Protein AF-A0AAE3LUT1-F1 (afdb_monomer)

Radius of gyration: 32.22 Å; Cα contacts (8 Å, |Δi|>4): 133; chains: 1; bounding box: 78×73×84 Å

Sequence (219 aa):
MTKAKGPPIMSLVKDQQADPFQFLGGSIVGAWNDTLLNQTMMSVWARNSPPETQNKHFDATLAAMAGMEPKDELEAMMNAQLVAAHNATMEFYRRASQTDQSFEGTCAALNQATKLSRNFARLVEVRDKHRGKGQQKVTVEHVHVHAGGQAVVGVVEHAGGGGQNKLEEQPHAQHVTYAFEPAVWCEDAGRNALPIPSDGEWSMPNAWREITGGTEEEF

pLDDT: mean 73.22, std 20.86, range [34.72, 97.94]

Foldseek 3Di:
DDDPPPDPPVVQQPPQDQQPQCQLQVDSRNVLSVVLLVVLLVLAPCPPPPPVSSVVSSVVSSVQSNVQRDNHRVLNNLSSLLSSLVRLLVVLVVQLPDPPDDPVSNVVSVVSSVVSVVVNVVSVVVSCVVVVPPDDDDDDDDDDADVPRDDDDDDDDDPDDDDDDDDDDDDDDDDDPDDDDPDDDDPDPPPDDDDDDDPDDDDDDDPDDDPPDDDDDDD

Solvent-accessible surface area (backbone atoms only — not comparable to full-atom values): 14220 Å² total; per-residue (Å²): 136,82,81,79,77,70,80,59,77,78,65,65,68,68,66,78,57,87,40,90,48,28,61,44,21,26,34,81,38,45,74,55,26,55,51,54,50,50,54,36,55,71,55,41,96,37,87,90,48,58,70,70,58,28,48,52,52,44,53,51,50,50,51,51,39,42,74,63,55,27,83,30,52,67,49,20,53,52,46,39,49,46,54,32,38,50,46,52,25,54,51,22,50,56,56,38,68,41,90,88,51,49,73,67,54,25,53,53,24,48,53,51,23,53,52,34,52,53,49,42,55,51,50,53,54,52,52,41,44,72,73,57,50,89,64,82,84,80,80,89,72,93,80,84,76,52,96,90,61,83,86,87,88,75,91,79,80,77,77,78,91,69,85,86,75,90,75,84,88,84,83,89,78,84,77,83,72,76,82,81,72,79,81,74,91,63,96,68,86,76,76,70,82,78,81,77,90,67,97,67,90,71,88,74,79,75,92,64,85,81,79,78,77,78,87,80,79,89,135

Nearest PDB structures (foldseek):
  2dl1-assembly1_A  TM=2.925E-01  e=2.681E+00  Homo sapiens

Mean predicted aligned error: 18.69 Å

Structure (mmCIF, N/CA/C/O backbone):
data_AF-A0AAE3LUT1-F1
#
_entry.id   AF-A0AAE3LUT1-F1
#
loop_
_atom_site.group_PDB
_atom_site.id
_atom_site.type_symbol
_atom_site.label_atom_id
_atom_site.label_alt_id
_atom_site.label_comp_id
_atom_site.label_asym_id
_atom_site.label_entity_id
_atom_site.label_seq_id
_atom_site.pdbx_PDB_ins_code
_atom_site.Cartn_x
_atom_site.Cartn_y
_atom_site.Cartn_z
_atom_site.occupancy
_atom_site.B_iso_or_equiv
_atom_site.auth_seq_id
_atom_site.auth_comp_id
_atom_site.auth_asym_id
_atom_site.auth_atom_id
_atom_site.pdbx_PDB_model_num
ATOM 1 N N . MET A 1 1 ? 35.846 1.993 23.591 1.00 40.44 1 MET A N 1
ATOM 2 C CA . MET A 1 1 ? 34.590 2.107 22.816 1.00 40.44 1 MET A CA 1
ATOM 3 C C . MET A 1 1 ? 34.914 1.851 21.353 1.00 40.44 1 MET A C 1
ATOM 5 O O . MET A 1 1 ? 35.404 2.737 20.667 1.00 40.44 1 MET A O 1
ATOM 9 N N . THR A 1 2 ? 34.767 0.608 20.904 1.00 40.53 2 THR A N 1
ATOM 10 C CA . THR A 1 2 ? 35.048 0.188 19.527 1.00 40.53 2 THR A CA 1
ATOM 11 C C . THR A 1 2 ? 33.801 0.409 18.675 1.00 40.53 2 THR A C 1
ATOM 13 O O . THR A 1 2 ? 32.741 -0.153 18.936 1.00 40.53 2 THR A O 1
ATOM 16 N N . LYS A 1 3 ? 33.912 1.275 17.665 1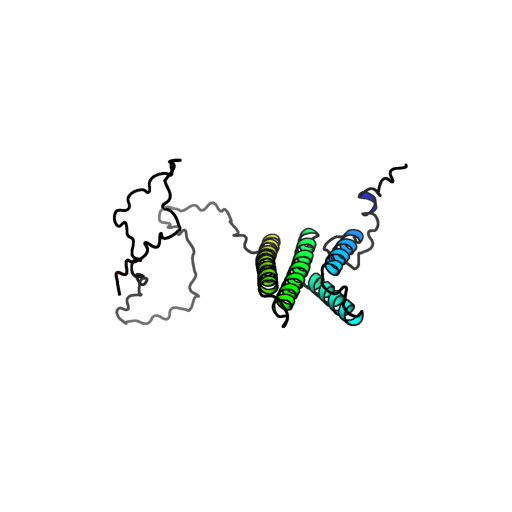.00 44.34 3 LYS A N 1
ATOM 17 C CA . LYS A 1 3 ? 32.871 1.494 16.655 1.00 44.34 3 LYS A CA 1
ATOM 18 C C . LYS A 1 3 ? 32.789 0.216 15.813 1.00 44.34 3 LYS A C 1
ATOM 20 O O . LYS A 1 3 ? 33.679 -0.032 15.002 1.00 44.34 3 LYS A O 1
ATOM 25 N N . ALA A 1 4 ? 31.776 -0.621 16.036 1.00 46.56 4 ALA A N 1
ATOM 26 C CA . ALA A 1 4 ? 31.510 -1.761 15.166 1.00 46.56 4 ALA A CA 1
ATOM 27 C C . ALA A 1 4 ? 31.177 -1.217 13.769 1.00 46.56 4 ALA A C 1
ATOM 29 O O . ALA A 1 4 ? 30.150 -0.571 13.562 1.00 46.56 4 ALA A O 1
ATOM 30 N N . LYS A 1 5 ? 32.104 -1.397 12.827 1.00 52.38 5 LYS A N 1
ATOM 31 C CA . LYS A 1 5 ? 31.905 -1.073 11.417 1.00 52.38 5 LYS A CA 1
ATOM 32 C C . LYS A 1 5 ? 30.891 -2.095 10.904 1.00 52.38 5 LYS A C 1
ATOM 34 O O . LYS A 1 5 ? 31.222 -3.274 10.823 1.00 52.38 5 LYS A O 1
ATOM 39 N N . GLY A 1 6 ? 29.652 -1.659 10.671 1.00 54.16 6 GLY A N 1
ATOM 40 C CA . GLY A 1 6 ? 28.604 -2.514 10.112 1.00 54.16 6 GLY A CA 1
ATOM 41 C C . GLY A 1 6 ? 29.096 -3.208 8.835 1.00 54.16 6 GLY A C 1
ATOM 42 O O . GLY A 1 6 ? 29.989 -2.671 8.164 1.00 54.16 6 GLY A O 1
ATOM 43 N N . PRO A 1 7 ? 28.583 -4.409 8.524 1.00 53.78 7 PRO A N 1
ATOM 44 C CA . PRO A 1 7 ? 29.073 -5.189 7.398 1.00 53.78 7 PRO A CA 1
ATOM 45 C C . PRO A 1 7 ? 29.000 -4.361 6.101 1.00 53.78 7 PRO A C 1
ATOM 47 O O . PRO A 1 7 ? 28.037 -3.618 5.896 1.00 53.78 7 PRO A O 1
ATOM 50 N N . PRO A 1 8 ? 30.027 -4.427 5.234 1.00 55.41 8 PRO A N 1
ATOM 51 C CA . PRO A 1 8 ? 30.046 -3.662 3.995 1.00 55.41 8 PRO A CA 1
ATOM 52 C C . PRO A 1 8 ? 28.877 -4.097 3.105 1.00 55.41 8 PRO A C 1
ATOM 54 O O . PRO A 1 8 ? 28.625 -5.292 2.972 1.00 55.41 8 PRO A O 1
ATOM 57 N N . ILE A 1 9 ? 28.212 -3.137 2.453 1.00 54.91 9 ILE A N 1
ATOM 58 C CA . ILE A 1 9 ? 27.049 -3.343 1.560 1.00 54.91 9 ILE A CA 1
ATOM 59 C C . ILE A 1 9 ? 27.292 -4.492 0.557 1.00 54.91 9 ILE A C 1
ATOM 61 O O . ILE A 1 9 ? 26.402 -5.281 0.266 1.00 54.91 9 ILE A O 1
ATOM 65 N N . MET A 1 10 ? 28.539 -4.661 0.111 1.00 45.06 10 MET A N 1
ATOM 66 C CA . MET A 1 10 ? 28.980 -5.707 -0.821 1.00 45.06 10 MET A CA 1
ATOM 67 C C . MET A 1 10 ? 28.924 -7.150 -0.278 1.00 45.06 10 MET A C 1
ATOM 69 O O . MET A 1 10 ? 29.038 -8.094 -1.054 1.00 45.06 10 MET A O 1
ATOM 73 N N . SER A 1 11 ? 28.789 -7.342 1.038 1.00 51.75 11 SER A N 1
ATOM 74 C CA . SER A 1 11 ? 28.639 -8.669 1.659 1.00 51.75 11 SER A CA 1
ATOM 75 C C . SER A 1 11 ? 27.200 -9.195 1.625 1.00 51.75 11 SER A C 1
ATOM 77 O O . SER A 1 11 ? 27.019 -10.403 1.690 1.00 51.75 11 SER A O 1
ATOM 79 N N . LEU A 1 12 ? 26.203 -8.321 1.425 1.00 51.25 12 LEU A N 1
ATOM 80 C CA . LEU A 1 12 ? 24.784 -8.691 1.289 1.00 51.25 12 LEU A CA 1
ATOM 81 C C . LEU A 1 12 ? 24.437 -9.254 -0.099 1.00 51.25 12 LEU A C 1
ATOM 83 O O . LEU A 1 12 ? 23.402 -9.880 -0.271 1.00 51.25 12 LEU A O 1
ATOM 87 N N . VAL A 1 13 ? 25.307 -9.036 -1.091 1.00 53.06 13 VAL A N 1
ATOM 88 C CA . VAL A 1 13 ? 25.127 -9.498 -2.481 1.00 53.06 13 VAL A CA 1
ATOM 89 C C . VAL A 1 13 ? 25.620 -10.944 -2.670 1.00 53.06 13 VAL A C 1
ATOM 91 O O . VAL A 1 13 ? 25.398 -11.542 -3.717 1.00 53.06 13 VAL A O 1
ATOM 94 N N . LYS A 1 14 ? 26.321 -11.520 -1.680 1.00 45.91 14 LYS A N 1
ATOM 95 C CA . LYS A 1 14 ? 27.038 -12.798 -1.843 1.00 45.91 14 LYS A CA 1
ATOM 96 C C . LYS A 1 14 ? 26.199 -14.055 -1.617 1.00 45.91 14 LYS A C 1
ATOM 98 O O . LYS A 1 14 ? 26.624 -15.110 -2.077 1.00 45.91 14 LYS A O 1
ATOM 103 N N . ASP A 1 15 ? 25.017 -13.949 -1.019 1.00 48.16 15 ASP A N 1
ATOM 104 C CA . ASP A 1 15 ? 24.082 -15.072 -0.919 1.00 48.16 15 ASP A CA 1
ATOM 105 C C . ASP A 1 15 ? 23.096 -15.026 -2.092 1.00 48.16 15 ASP A C 1
ATOM 107 O O . ASP A 1 15 ? 21.927 -14.682 -1.952 1.00 48.16 15 ASP A O 1
ATOM 111 N N . GLN A 1 16 ? 23.592 -15.373 -3.286 1.00 53.66 16 GLN A N 1
ATOM 112 C CA . GLN A 1 16 ? 22.781 -15.635 -4.485 1.00 53.66 16 GLN A CA 1
ATOM 113 C C . GLN A 1 16 ? 22.068 -16.999 -4.392 1.00 53.66 16 GLN A C 1
ATOM 115 O O . GLN A 1 16 ? 22.106 -17.804 -5.324 1.00 53.66 16 GLN A O 1
ATOM 120 N N . GLN A 1 17 ? 21.433 -17.297 -3.261 1.00 54.34 17 GLN A N 1
ATOM 121 C CA . GLN A 1 17 ? 20.384 -18.311 -3.245 1.00 54.34 17 GLN A CA 1
ATOM 122 C C . GLN A 1 17 ? 19.135 -17.637 -3.826 1.00 54.34 17 GLN A C 1
ATOM 124 O O . GLN A 1 17 ? 18.873 -16.483 -3.496 1.00 54.34 17 GLN A O 1
ATOM 129 N N . ALA A 1 18 ? 18.387 -18.312 -4.706 1.00 59.84 18 ALA A N 1
ATOM 130 C CA . ALA A 1 18 ? 17.110 -17.789 -5.188 1.00 59.84 18 ALA A CA 1
ATOM 131 C C . ALA A 1 18 ? 16.240 -17.440 -3.974 1.00 59.84 18 ALA A C 1
ATOM 133 O O . ALA A 1 18 ? 15.845 -18.334 -3.223 1.00 59.84 18 ALA A O 1
ATOM 134 N N . ASP A 1 19 ? 16.028 -16.147 -3.744 1.00 67.56 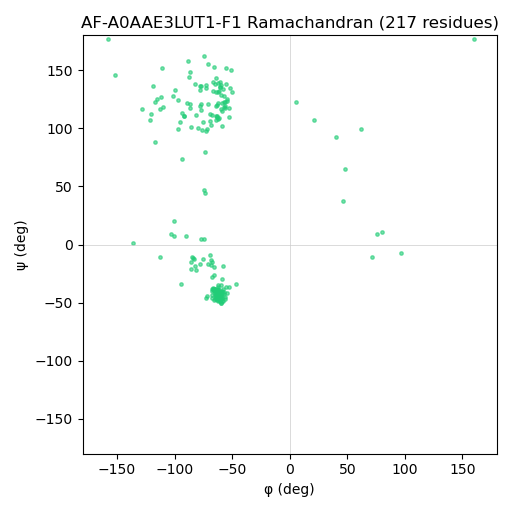19 ASP A N 1
ATOM 135 C CA . ASP A 1 19 ? 15.299 -15.698 -2.573 1.00 67.56 19 ASP A CA 1
ATOM 136 C C . ASP A 1 19 ? 13.820 -16.062 -2.750 1.00 67.56 19 ASP A C 1
ATOM 138 O O . ASP A 1 19 ? 13.199 -15.608 -3.720 1.00 67.56 19 ASP A O 1
ATOM 142 N N . PRO A 1 20 ? 13.227 -16.862 -1.842 1.00 67.44 20 PRO A N 1
ATOM 143 C CA . PRO A 1 20 ? 11.817 -17.209 -1.929 1.00 67.44 20 PRO A CA 1
ATOM 144 C C . PRO A 1 20 ? 10.910 -15.976 -1.912 1.00 67.44 20 PRO A C 1
ATOM 146 O O . PRO A 1 20 ? 9.776 -16.091 -2.357 1.00 67.44 20 PRO A O 1
ATOM 149 N N . PHE A 1 21 ? 11.380 -14.811 -1.455 1.00 72.50 21 PHE A N 1
ATOM 150 C CA . PHE A 1 21 ? 10.593 -13.580 -1.372 1.00 72.50 21 PHE A CA 1
ATOM 151 C C . PHE A 1 21 ? 10.853 -12.579 -2.503 1.00 72.50 21 PHE A C 1
ATOM 153 O O . PHE A 1 21 ? 10.271 -11.490 -2.499 1.00 72.50 21 PHE A O 1
ATOM 160 N N . GLN A 1 22 ? 11.627 -12.953 -3.528 1.00 79.88 22 GLN A N 1
ATOM 161 C CA . GLN A 1 22 ? 11.864 -12.090 -4.689 1.00 79.88 22 GLN A CA 1
ATOM 162 C C . GLN A 1 22 ? 10.555 -11.650 -5.359 1.00 79.88 22 GLN A C 1
ATOM 164 O O . GLN A 1 22 ? 10.430 -10.504 -5.778 1.00 79.88 22 GLN A O 1
ATOM 169 N N . PHE A 1 23 ? 9.544 -12.521 -5.411 1.00 80.81 23 PHE A N 1
ATOM 170 C CA . PHE A 1 23 ? 8.244 -12.181 -5.997 1.00 80.81 23 PHE A CA 1
ATOM 171 C C . PHE A 1 23 ? 7.442 -11.149 -5.178 1.00 80.81 23 PHE A C 1
ATOM 173 O O . PHE A 1 23 ? 6.502 -10.555 -5.698 1.00 80.81 23 PHE A O 1
ATOM 180 N N . LEU A 1 24 ? 7.791 -10.935 -3.905 1.00 82.62 24 LEU A N 1
ATOM 181 C CA . LEU A 1 24 ? 7.126 -9.975 -3.016 1.00 82.62 24 LEU A CA 1
ATOM 182 C C . LEU A 1 24 ? 7.813 -8.619 -2.997 1.00 82.62 24 LEU A C 1
ATOM 184 O O . LEU A 1 24 ? 7.152 -7.601 -2.801 1.00 82.62 24 LEU A O 1
ATOM 188 N N . GLY A 1 25 ? 9.137 -8.617 -3.125 1.00 82.25 25 GLY A N 1
ATOM 189 C CA . GLY A 1 25 ? 9.936 -7.411 -2.987 1.00 82.25 25 GLY A CA 1
ATOM 190 C C . GLY A 1 25 ? 10.607 -6.935 -4.278 1.00 82.25 25 GLY A C 1
ATOM 191 O O . GLY A 1 25 ? 11.114 -5.822 -4.336 1.00 82.25 25 GLY A O 1
ATOM 192 N N . GLY A 1 26 ? 10.606 -7.730 -5.344 1.00 84.19 26 GLY A N 1
ATOM 193 C CA . GLY A 1 26 ? 11.219 -7.355 -6.619 1.00 84.19 26 GLY A CA 1
ATOM 194 C C . GLY A 1 26 ? 12.753 -7.328 -6.603 1.00 84.19 26 GLY A C 1
ATOM 195 O O . GLY A 1 26 ? 13.353 -7.275 -7.674 1.00 84.19 26 GLY A O 1
ATOM 196 N N . SER A 1 27 ? 13.404 -7.426 -5.435 1.00 87.25 27 SER A N 1
ATOM 197 C CA . SER A 1 27 ? 14.863 -7.467 -5.333 1.00 87.25 27 SER A CA 1
ATOM 198 C C . SER A 1 27 ? 15.417 -8.876 -5.482 1.00 87.25 27 SER A C 1
ATOM 200 O O . SER A 1 27 ? 14.833 -9.848 -5.009 1.00 87.25 27 SER A O 1
ATOM 202 N N . ILE A 1 28 ? 16.620 -8.978 -6.044 1.00 81.56 28 ILE A N 1
ATOM 203 C CA . ILE A 1 28 ? 17.441 -10.196 -5.971 1.00 81.56 28 ILE A CA 1
ATOM 204 C C . ILE A 1 28 ? 18.090 -10.389 -4.588 1.00 81.56 28 ILE A C 1
ATOM 206 O O . ILE A 1 28 ? 18.654 -11.447 -4.323 1.00 81.56 28 ILE A O 1
ATOM 210 N N . VAL A 1 29 ? 18.064 -9.369 -3.721 1.00 84.81 29 VAL A N 1
ATOM 211 C CA . VAL A 1 29 ? 18.693 -9.400 -2.394 1.00 84.81 29 VAL A CA 1
ATOM 212 C C . VAL A 1 29 ? 17.655 -9.788 -1.341 1.00 84.81 29 VAL A C 1
ATOM 214 O O . VAL A 1 29 ? 16.846 -8.957 -0.929 1.00 84.81 29 VAL A O 1
ATOM 217 N N . GLY A 1 30 ? 17.717 -11.025 -0.839 1.00 85.31 30 GLY A N 1
ATOM 218 C CA . GLY A 1 30 ? 16.728 -11.535 0.124 1.00 85.31 30 GLY A CA 1
ATOM 219 C C . GLY A 1 30 ? 16.606 -10.705 1.403 1.00 85.31 30 GLY A C 1
ATOM 220 O O . GLY A 1 30 ? 15.504 -10.354 1.810 1.00 85.31 30 GLY A O 1
ATOM 221 N N . ALA A 1 31 ? 17.728 -10.240 1.964 1.00 85.19 31 ALA A N 1
ATOM 222 C CA . ALA A 1 31 ? 17.714 -9.382 3.156 1.00 85.19 31 ALA A CA 1
ATOM 223 C C . ALA A 1 31 ? 16.917 -8.074 2.963 1.00 85.19 31 ALA A C 1
ATOM 225 O O . ALA A 1 31 ? 16.363 -7.526 3.922 1.00 85.19 31 ALA A O 1
ATOM 226 N N . TRP A 1 32 ? 16.860 -7.557 1.731 1.00 89.00 32 TRP A N 1
ATOM 227 C CA . TRP A 1 32 ? 16.038 -6.396 1.400 1.00 89.00 32 TRP A CA 1
ATOM 228 C C . TRP A 1 32 ? 14.553 -6.778 1.390 1.00 89.00 32 TRP A C 1
ATOM 230 O O . TRP A 1 32 ? 13.751 -6.087 2.024 1.00 89.00 32 TRP A O 1
ATOM 240 N N . ASN A 1 33 ? 14.202 -7.903 0.752 1.00 89.50 33 ASN A N 1
ATOM 241 C CA . ASN A 1 33 ? 12.820 -8.385 0.654 1.00 89.50 33 ASN A CA 1
ATOM 242 C C . ASN A 1 33 ? 12.254 -8.687 2.052 1.00 89.50 33 ASN A C 1
ATOM 244 O O . ASN A 1 33 ? 11.161 -8.223 2.388 1.00 89.50 33 ASN A O 1
ATOM 248 N N . ASP A 1 34 ? 13.046 -9.343 2.906 1.00 88.56 34 ASP A N 1
ATOM 249 C CA . ASP A 1 34 ? 12.714 -9.614 4.309 1.00 88.56 34 ASP A CA 1
ATOM 250 C C . ASP A 1 34 ? 12.451 -8.326 5.099 1.00 88.56 34 ASP A C 1
ATOM 252 O O . ASP A 1 34 ? 11.470 -8.211 5.842 1.00 88.56 34 ASP A O 1
ATOM 256 N N . THR A 1 35 ? 13.324 -7.327 4.932 1.00 91.56 35 THR A N 1
ATOM 257 C CA . THR A 1 35 ? 13.203 -6.048 5.640 1.00 91.56 35 THR A CA 1
ATOM 258 C C . THR A 1 35 ? 11.936 -5.310 5.223 1.00 91.56 35 THR A C 1
ATOM 260 O O . THR A 1 35 ? 11.196 -4.834 6.091 1.00 91.56 35 THR A O 1
ATOM 263 N N . LEU A 1 36 ? 11.656 -5.231 3.919 1.00 93.38 36 LEU A N 1
ATOM 264 C CA . LEU A 1 36 ? 10.465 -4.559 3.406 1.00 93.38 36 LEU A CA 1
ATOM 265 C C . LEU A 1 36 ? 9.184 -5.265 3.869 1.00 93.38 36 LEU A C 1
ATOM 267 O O . LEU A 1 36 ? 8.234 -4.606 4.308 1.00 93.38 36 LEU A O 1
ATOM 271 N N . LEU A 1 37 ? 9.153 -6.596 3.793 1.00 89.88 37 LEU A N 1
ATOM 272 C CA . LEU A 1 37 ? 7.998 -7.383 4.208 1.00 89.88 37 LEU A CA 1
ATOM 273 C C . LEU A 1 37 ? 7.705 -7.173 5.696 1.00 89.88 37 LEU A C 1
ATOM 275 O O . LEU A 1 37 ? 6.572 -6.859 6.064 1.00 89.88 37 LEU A O 1
ATOM 279 N N . ASN A 1 38 ? 8.736 -7.249 6.542 1.00 90.31 38 ASN A N 1
ATOM 280 C CA . ASN A 1 38 ? 8.600 -7.012 7.976 1.00 90.31 38 ASN A CA 1
ATOM 281 C C . ASN A 1 38 ? 8.103 -5.586 8.272 1.00 90.31 38 ASN A C 1
ATOM 283 O O . ASN A 1 38 ? 7.174 -5.401 9.057 1.00 90.31 38 ASN A O 1
ATOM 287 N N . GLN A 1 39 ? 8.658 -4.568 7.605 1.00 93.06 39 GLN A N 1
ATOM 288 C CA . GLN A 1 39 ? 8.187 -3.185 7.749 1.00 93.06 39 GLN A CA 1
ATOM 289 C C . GLN A 1 39 ? 6.709 -3.039 7.372 1.00 93.06 39 GLN A C 1
ATOM 291 O O . GLN A 1 39 ? 5.948 -2.388 8.092 1.00 93.06 39 GLN A O 1
ATOM 296 N N . THR A 1 40 ? 6.290 -3.683 6.283 1.00 94.06 40 THR A N 1
ATOM 297 C CA . THR A 1 40 ? 4.900 -3.644 5.821 1.00 94.06 40 THR A CA 1
ATOM 298 C C . THR A 1 40 ? 3.974 -4.339 6.816 1.00 94.06 40 THR A C 1
ATOM 300 O O . THR A 1 40 ? 2.984 -3.745 7.242 1.00 94.06 40 THR A O 1
ATOM 303 N N . MET A 1 41 ? 4.324 -5.542 7.280 1.00 89.06 41 MET A N 1
ATOM 304 C CA . MET A 1 41 ? 3.556 -6.275 8.295 1.00 89.06 41 MET A CA 1
ATOM 305 C C . MET A 1 41 ? 3.432 -5.490 9.605 1.00 89.06 41 MET A C 1
ATOM 307 O O . MET A 1 41 ? 2.357 -5.447 10.203 1.00 89.06 41 MET A O 1
ATOM 311 N N . MET A 1 42 ? 4.505 -4.825 10.043 1.00 89.38 42 MET A N 1
ATOM 312 C CA . MET A 1 42 ? 4.498 -4.017 11.267 1.00 89.38 42 MET A CA 1
ATOM 313 C C . MET A 1 42 ? 3.684 -2.724 11.148 1.00 89.38 42 MET A C 1
ATOM 315 O O . MET A 1 42 ? 3.347 -2.134 12.176 1.00 89.38 42 MET A O 1
ATOM 319 N N . SER A 1 43 ? 3.357 -2.285 9.930 1.00 91.81 43 SER A N 1
ATOM 320 C CA . SER A 1 43 ? 2.520 -1.104 9.695 1.00 91.81 43 SER A CA 1
ATOM 321 C C . SER A 1 43 ? 1.017 -1.381 9.822 1.00 91.81 43 SER A C 1
ATOM 323 O O . SER A 1 43 ? 0.241 -0.455 10.065 1.00 91.81 43 SER A O 1
ATOM 325 N N . VAL A 1 44 ? 0.592 -2.642 9.684 1.00 86.94 44 VAL A N 1
ATOM 326 C CA . VAL A 1 44 ? -0.823 -3.025 9.746 1.00 86.94 44 VAL A CA 1
ATOM 327 C C . VAL A 1 44 ? -1.297 -3.066 11.197 1.00 86.94 44 VAL A C 1
ATOM 329 O O . VAL A 1 44 ? -0.653 -3.638 12.08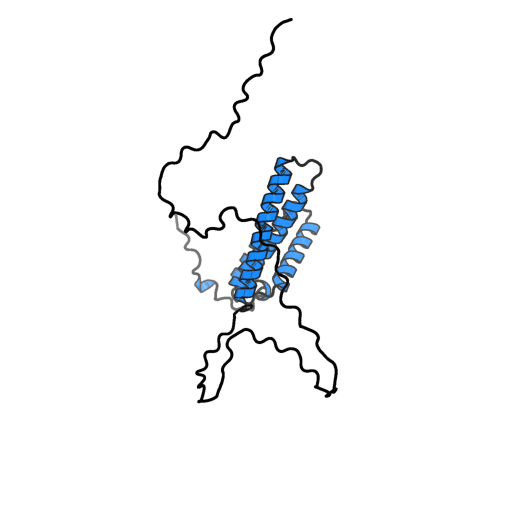1 1.00 86.94 44 VAL A O 1
ATOM 332 N N . TRP A 1 45 ? -2.460 -2.464 11.455 1.00 77.81 45 TRP A N 1
ATOM 333 C CA . TRP A 1 45 ? -3.073 -2.427 12.782 1.00 77.81 45 TRP A CA 1
ATOM 334 C C . TRP A 1 45 ? -3.655 -3.801 13.162 1.00 77.81 45 TRP A C 1
ATOM 336 O O . TRP A 1 45 ? -4.852 -4.040 13.057 1.00 77.81 45 TRP A O 1
ATOM 346 N N . ALA A 1 46 ? -2.788 -4.713 13.604 1.00 75.56 46 ALA A N 1
ATOM 347 C CA . ALA A 1 46 ? -3.162 -6.045 14.099 1.00 75.56 46 ALA A CA 1
ATOM 348 C C . ALA A 1 46 ? -2.416 -6.447 15.388 1.00 75.56 46 ALA A C 1
ATOM 350 O O . ALA A 1 46 ? -2.607 -7.541 15.910 1.00 75.56 46 ALA A O 1
ATOM 351 N N . ARG A 1 47 ? -1.554 -5.567 15.925 1.00 64.00 47 ARG A N 1
ATOM 352 C CA . ARG A 1 47 ? -0.625 -5.894 17.027 1.00 64.00 47 ARG A CA 1
ATOM 353 C C . ARG A 1 47 ? -1.317 -6.219 18.359 1.00 64.00 47 ARG A C 1
ATOM 355 O O . ARG A 1 47 ? -0.752 -6.955 19.157 1.00 64.00 47 ARG A O 1
ATOM 362 N N . ASN A 1 48 ? -2.521 -5.693 18.584 1.00 76.75 48 ASN A N 1
ATOM 363 C CA . ASN A 1 48 ? -3.295 -5.925 19.812 1.00 76.75 48 ASN A CA 1
ATOM 364 C C . ASN A 1 48 ? -4.432 -6.943 19.615 1.00 76.75 48 ASN A C 1
ATOM 366 O O . ASN A 1 48 ? -5.299 -7.074 20.477 1.00 76.75 48 ASN A O 1
ATOM 370 N N . SER A 1 49 ? -4.468 -7.621 18.468 1.00 81.94 49 SER A N 1
ATOM 371 C CA . SER A 1 49 ? -5.465 -8.644 18.167 1.00 81.94 49 SER A CA 1
ATOM 372 C C . SER A 1 49 ? -4.992 -10.022 18.650 1.00 81.94 49 SER A C 1
ATOM 374 O O . SER A 1 49 ? -3.789 -10.237 18.798 1.00 81.94 49 SER A O 1
ATOM 376 N N . PRO A 1 50 ? -5.908 -10.984 18.874 1.00 87.62 50 PRO A N 1
ATOM 377 C CA . PRO A 1 50 ? -5.525 -12.367 19.144 1.00 87.62 50 PRO A CA 1
ATOM 378 C C . PRO A 1 50 ? -4.627 -12.933 18.028 1.00 87.62 50 PRO A C 1
ATOM 380 O O . PRO A 1 50 ? -4.800 -12.532 16.871 1.00 87.62 50 PRO A O 1
ATOM 383 N N . PRO A 1 51 ? -3.735 -13.900 18.325 1.00 86.75 51 PRO A N 1
ATOM 384 C CA . PRO A 1 51 ? -2.783 -14.437 17.347 1.00 86.75 51 PRO A CA 1
ATOM 385 C C . PRO A 1 51 ? -3.426 -14.930 16.044 1.00 86.75 51 PRO A C 1
ATOM 387 O O . PRO A 1 51 ? -2.884 -14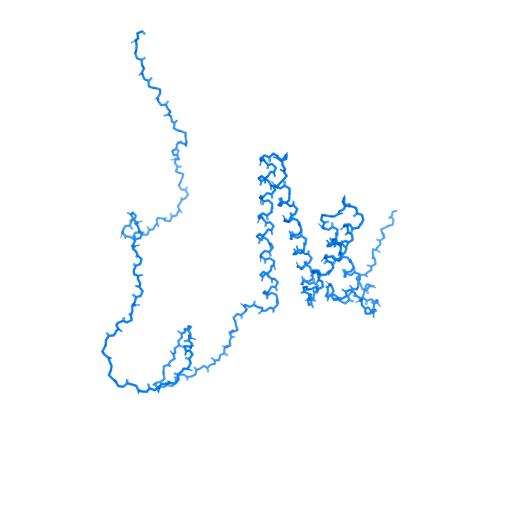.716 14.967 1.00 86.75 51 PRO A O 1
ATOM 390 N N . GLU A 1 52 ? -4.616 -15.534 16.112 1.00 87.44 52 GLU A N 1
ATOM 391 C CA . GLU A 1 52 ? -5.341 -15.990 14.920 1.00 87.44 52 GLU A CA 1
ATOM 392 C C . GLU A 1 52 ? -5.718 -14.828 13.987 1.00 87.44 52 GLU A C 1
ATOM 394 O O . GLU A 1 52 ? -5.532 -14.902 12.773 1.00 87.44 52 GLU A O 1
ATOM 399 N N . THR A 1 53 ? -6.225 -13.730 14.548 1.00 86.31 53 THR A N 1
ATOM 400 C CA . THR A 1 53 ? -6.571 -12.525 13.786 1.00 86.31 53 THR A CA 1
ATOM 401 C C . THR A 1 53 ? -5.316 -11.858 13.239 1.00 86.31 53 THR A C 1
ATOM 403 O O . THR A 1 53 ? -5.304 -11.418 12.092 1.00 86.31 53 THR A O 1
ATOM 406 N N . GLN A 1 54 ? -4.244 -11.826 14.031 1.00 85.06 54 GLN A N 1
ATOM 407 C CA . GLN A 1 54 ? -2.957 -11.294 13.600 1.00 85.06 54 GLN A CA 1
ATOM 408 C C . GLN A 1 54 ? -2.408 -12.058 12.383 1.00 85.06 54 GLN A C 1
ATOM 410 O O . GLN A 1 54 ? -2.043 -11.428 11.391 1.00 85.06 54 GLN A O 1
ATOM 415 N N . ASN A 1 55 ? -2.445 -13.394 12.416 1.00 87.12 55 ASN A N 1
ATOM 416 C CA . ASN A 1 55 ? -2.026 -14.235 11.294 1.00 87.12 55 ASN A CA 1
ATOM 417 C C . ASN A 1 55 ? -2.862 -13.961 10.039 1.00 87.12 55 ASN A C 1
ATOM 419 O O . ASN A 1 55 ? -2.295 -13.757 8.973 1.00 87.12 55 ASN A O 1
ATOM 423 N N . LYS A 1 56 ? -4.191 -13.824 10.165 1.00 88.75 56 LYS A N 1
ATOM 424 C CA . LYS A 1 56 ? -5.058 -13.461 9.026 1.00 88.75 56 LYS A CA 1
ATOM 425 C C . LYS A 1 56 ? -4.664 -12.122 8.394 1.00 88.75 56 LYS A C 1
ATOM 427 O O . LYS A 1 56 ? -4.671 -12.000 7.171 1.00 88.75 56 LYS A O 1
ATOM 432 N N . HIS A 1 57 ? -4.310 -11.118 9.199 1.00 86.94 57 HIS A N 1
ATOM 433 C CA . HIS A 1 57 ? -3.830 -9.834 8.677 1.00 86.94 57 HIS A CA 1
ATOM 434 C C . HIS A 1 57 ? -2.473 -9.960 7.977 1.00 86.94 57 HIS A C 1
ATOM 436 O O . HIS A 1 57 ? -2.258 -9.312 6.950 1.00 86.94 57 HIS A O 1
ATOM 442 N N . PHE A 1 58 ? -1.568 -10.787 8.500 1.00 87.31 58 PHE A N 1
ATOM 443 C CA . PHE A 1 58 ? -0.273 -11.043 7.871 1.00 87.31 58 PHE A CA 1
ATOM 444 C C . PHE A 1 58 ? -0.417 -11.798 6.551 1.00 87.31 58 PHE A C 1
ATOM 446 O O . PHE A 1 58 ? 0.137 -11.348 5.549 1.00 87.31 58 PHE A O 1
ATOM 453 N N . ASP A 1 59 ? -1.233 -12.849 6.514 1.00 89.50 59 ASP A N 1
ATOM 454 C CA . ASP A 1 59 ? -1.528 -13.609 5.298 1.00 89.50 59 ASP A CA 1
ATOM 455 C C . ASP A 1 59 ? -2.168 -12.713 4.230 1.00 89.50 59 ASP A C 1
ATOM 457 O O . ASP A 1 59 ? -1.762 -12.730 3.068 1.00 89.50 59 ASP A O 1
ATOM 461 N N . ALA A 1 60 ? -3.117 -11.856 4.622 1.00 91.12 60 ALA A N 1
ATOM 462 C CA . ALA A 1 60 ? -3.740 -10.897 3.713 1.00 91.12 60 ALA A CA 1
ATOM 463 C C . ALA A 1 60 ? -2.745 -9.843 3.196 1.00 91.12 60 ALA A C 1
ATOM 465 O O . ALA A 1 60 ? -2.793 -9.473 2.024 1.00 91.12 60 ALA A O 1
ATOM 466 N N . THR A 1 61 ? -1.828 -9.372 4.046 1.00 91.44 61 THR A N 1
ATOM 467 C CA . THR A 1 61 ? -0.766 -8.423 3.662 1.00 91.44 61 THR A CA 1
ATOM 468 C C . THR A 1 61 ? 0.181 -9.055 2.650 1.00 91.44 61 THR A C 1
ATOM 470 O O . THR A 1 61 ? 0.482 -8.448 1.622 1.00 91.44 61 THR A O 1
ATOM 473 N N . LEU A 1 62 ? 0.601 -10.293 2.912 1.00 90.12 62 LEU A N 1
ATOM 474 C CA . LEU A 1 62 ? 1.459 -11.070 2.028 1.00 90.12 62 LEU A CA 1
ATOM 475 C C . LEU A 1 62 ? 0.787 -11.299 0.670 1.00 90.12 62 LEU A C 1
ATOM 477 O O . LEU A 1 62 ? 1.383 -11.020 -0.368 1.00 90.12 62 LEU A O 1
ATOM 481 N N . ALA A 1 63 ? -0.474 -11.737 0.682 1.00 91.81 63 ALA A N 1
ATOM 482 C CA . ALA A 1 63 ? -1.266 -11.946 -0.525 1.00 91.81 63 ALA A CA 1
ATOM 483 C C . ALA A 1 63 ? -1.462 -10.647 -1.322 1.00 91.81 63 ALA A C 1
ATOM 485 O O . ALA A 1 63 ? -1.372 -10.659 -2.549 1.00 91.81 63 ALA A O 1
ATOM 486 N N . ALA A 1 64 ? -1.679 -9.516 -0.641 1.00 93.19 64 ALA A N 1
ATOM 487 C CA . ALA A 1 64 ? -1.801 -8.216 -1.289 1.00 93.19 64 ALA A CA 1
ATOM 488 C C . ALA A 1 64 ? -0.490 -7.792 -1.964 1.00 93.19 64 ALA A C 1
ATOM 490 O O . ALA A 1 64 ? -0.518 -7.381 -3.121 1.00 93.19 64 ALA A O 1
ATOM 491 N N . MET A 1 65 ? 0.653 -7.916 -1.281 1.00 91.56 65 MET A N 1
ATOM 492 C CA . MET A 1 65 ? 1.958 -7.595 -1.872 1.00 91.56 65 MET A CA 1
ATOM 493 C C . MET A 1 65 ? 2.277 -8.503 -3.065 1.00 91.56 65 MET A C 1
ATOM 495 O O . MET A 1 65 ? 2.668 -8.000 -4.117 1.00 91.56 65 MET A O 1
ATOM 499 N N . ALA A 1 66 ? 2.033 -9.810 -2.928 1.00 90.31 66 ALA A N 1
ATOM 500 C CA . ALA A 1 66 ? 2.210 -10.786 -4.002 1.00 90.31 66 ALA A CA 1
ATOM 501 C C . ALA A 1 66 ? 1.356 -10.448 -5.231 1.00 90.31 66 ALA A C 1
ATOM 503 O O . ALA A 1 66 ? 1.865 -10.389 -6.346 1.00 90.31 66 ALA A O 1
ATOM 504 N N . GLY A 1 67 ? 0.067 -10.162 -5.025 1.00 91.81 67 GLY A N 1
ATOM 505 C CA . GLY A 1 67 ? -0.870 -9.846 -6.104 1.00 91.81 67 GLY A CA 1
ATOM 506 C C . GLY A 1 67 ? -0.608 -8.511 -6.808 1.00 91.81 67 GLY A C 1
ATOM 507 O O . GLY A 1 67 ? -1.175 -8.265 -7.870 1.00 91.81 67 GLY A O 1
ATOM 508 N N . MET A 1 68 ? 0.232 -7.632 -6.248 1.00 92.00 68 MET A N 1
ATOM 509 C CA . MET A 1 68 ? 0.658 -6.405 -6.931 1.00 92.00 68 MET A CA 1
ATOM 510 C C . MET A 1 68 ? 1.831 -6.625 -7.897 1.00 92.00 68 MET A C 1
ATOM 512 O O . MET A 1 68 ? 2.101 -5.732 -8.709 1.00 92.00 68 MET A O 1
ATOM 516 N N . GLU A 1 69 ? 2.495 -7.785 -7.829 1.00 91.81 69 GLU A N 1
ATOM 517 C CA . GLU A 1 69 ? 3.556 -8.221 -8.748 1.00 91.81 69 GLU A CA 1
ATOM 518 C C . GLU A 1 69 ? 4.622 -7.132 -8.976 1.00 91.81 69 GLU A C 1
ATOM 520 O O . GLU A 1 69 ? 4.705 -6.570 -10.075 1.00 91.81 69 GLU A O 1
ATOM 525 N N . PRO A 1 70 ? 5.385 -6.734 -7.941 1.00 91.88 70 PRO A N 1
ATOM 526 C CA . PRO A 1 70 ? 6.409 -5.708 -8.101 1.00 91.88 70 PRO A CA 1
ATOM 527 C C . PRO A 1 70 ? 7.476 -6.147 -9.106 1.00 91.88 70 PRO A C 1
ATOM 529 O O . PRO A 1 70 ? 7.997 -7.259 -9.030 1.00 91.88 70 PRO A O 1
ATOM 532 N N . LYS A 1 71 ? 7.807 -5.258 -10.047 1.00 89.19 71 LYS A N 1
ATOM 533 C CA . LYS A 1 71 ? 8.832 -5.517 -11.073 1.00 89.19 71 LYS A CA 1
ATOM 534 C C . LYS A 1 71 ? 10.254 -5.200 -10.616 1.00 89.19 71 LYS A C 1
ATOM 536 O O . LYS A 1 71 ? 11.200 -5.706 -11.210 1.00 89.19 71 LYS A O 1
ATOM 541 N N . ASP A 1 72 ? 10.378 -4.357 -9.599 1.00 89.94 72 ASP A N 1
ATOM 542 C CA . ASP A 1 72 ? 11.631 -3.907 -9.004 1.00 89.94 72 ASP A CA 1
ATOM 543 C C . ASP A 1 72 ? 11.401 -3.417 -7.566 1.00 89.94 72 ASP A C 1
ATOM 545 O O . ASP A 1 72 ? 10.266 -3.367 -7.068 1.00 89.94 72 ASP A O 1
ATOM 549 N N . GLU A 1 73 ? 12.493 -3.047 -6.900 1.00 91.81 73 GLU A N 1
ATOM 550 C CA . GLU A 1 73 ? 12.494 -2.565 -5.521 1.00 91.81 73 GLU A CA 1
ATOM 551 C C . GLU A 1 73 ? 11.639 -1.308 -5.318 1.00 91.81 73 GLU A C 1
ATOM 553 O O . GLU A 1 73 ? 11.011 -1.140 -4.268 1.00 91.81 73 GLU A O 1
ATOM 558 N N . LEU A 1 74 ? 11.591 -0.413 -6.310 1.00 93.12 74 LEU A N 1
ATOM 559 C CA . LEU A 1 74 ? 10.843 0.836 -6.200 1.00 93.12 74 LEU A CA 1
ATOM 560 C C . LEU A 1 74 ? 9.334 0.568 -6.241 1.00 93.12 74 LEU A C 1
ATOM 562 O O . LEU A 1 74 ? 8.592 1.104 -5.411 1.00 93.12 74 LEU A O 1
ATOM 566 N N . GLU A 1 75 ? 8.879 -0.297 -7.151 1.00 93.62 75 GLU A N 1
ATOM 567 C CA . GLU A 1 75 ? 7.487 -0.750 -7.178 1.00 93.62 75 GLU A CA 1
ATOM 568 C C . GLU A 1 75 ? 7.097 -1.463 -5.884 1.00 93.62 75 GLU A C 1
ATOM 570 O O . GLU A 1 75 ? 6.008 -1.225 -5.359 1.00 93.62 75 GLU A O 1
ATOM 575 N N . ALA A 1 76 ? 7.978 -2.298 -5.336 1.00 93.81 76 ALA A N 1
ATOM 576 C CA . ALA A 1 76 ? 7.727 -2.983 -4.076 1.00 93.81 76 ALA A CA 1
ATOM 577 C C . ALA A 1 76 ? 7.612 -2.013 -2.888 1.00 93.81 76 ALA A C 1
ATOM 579 O O . ALA A 1 76 ? 6.698 -2.159 -2.072 1.00 93.81 76 ALA A O 1
ATOM 580 N N . MET A 1 77 ? 8.439 -0.964 -2.825 1.00 94.88 77 MET A N 1
ATOM 581 C CA . MET A 1 77 ? 8.284 0.106 -1.829 1.00 94.88 77 MET A CA 1
ATOM 582 C C . MET A 1 77 ? 6.944 0.842 -1.970 1.00 94.88 77 MET A C 1
ATOM 584 O O . MET A 1 77 ? 6.276 1.111 -0.968 1.00 94.88 77 MET A O 1
ATOM 588 N N . MET A 1 78 ? 6.519 1.151 -3.199 1.00 95.25 78 MET A N 1
ATOM 589 C CA . MET A 1 78 ? 5.213 1.776 -3.444 1.00 95.25 78 MET A CA 1
ATOM 590 C C . MET A 1 78 ? 4.060 0.847 -3.045 1.00 95.25 78 MET A C 1
ATOM 592 O O . MET A 1 78 ? 3.101 1.292 -2.417 1.00 95.25 78 MET A O 1
ATOM 596 N N . ASN A 1 79 ? 4.161 -0.446 -3.360 1.00 95.06 79 ASN A N 1
ATOM 597 C CA . ASN A 1 79 ? 3.170 -1.458 -2.996 1.00 95.06 79 ASN A CA 1
ATOM 598 C C . ASN A 1 79 ? 3.047 -1.606 -1.472 1.00 95.06 79 ASN A C 1
ATOM 600 O O . ASN A 1 79 ? 1.934 -1.592 -0.946 1.00 95.06 79 ASN A O 1
ATOM 604 N N . ALA A 1 80 ? 4.171 -1.651 -0.752 1.00 95.19 80 ALA A N 1
ATOM 605 C CA . ALA A 1 80 ? 4.194 -1.646 0.710 1.00 95.19 80 ALA A CA 1
ATOM 606 C C . ALA A 1 80 ? 3.457 -0.426 1.289 1.00 95.19 80 ALA A C 1
ATOM 608 O O . ALA A 1 80 ? 2.597 -0.561 2.163 1.00 95.19 80 ALA A O 1
ATOM 609 N N . GLN A 1 81 ? 3.730 0.769 0.755 1.00 95.56 81 GLN A N 1
ATOM 610 C CA . GLN A 1 81 ? 3.044 1.994 1.170 1.00 95.56 81 GLN A CA 1
ATOM 611 C C . GLN A 1 81 ? 1.550 1.986 0.827 1.00 95.56 81 GLN A C 1
ATOM 613 O O . GLN A 1 81 ? 0.753 2.459 1.634 1.00 95.56 81 GLN A O 1
ATOM 618 N N . LEU A 1 82 ? 1.149 1.441 -0.326 1.00 96.25 82 LEU A N 1
ATOM 619 C CA . LEU A 1 82 ? -0.261 1.289 -0.704 1.00 96.25 82 LEU A CA 1
ATOM 620 C C . LEU A 1 82 ? -1.010 0.400 0.293 1.00 96.25 82 LEU A C 1
ATOM 622 O O . LEU A 1 82 ? -2.085 0.782 0.762 1.00 96.25 82 LEU A O 1
ATOM 626 N N . VAL A 1 83 ? -0.432 -0.750 0.654 1.00 95.25 83 VAL A N 1
ATOM 627 C CA . VAL A 1 83 ? -1.018 -1.666 1.644 1.00 95.25 83 VAL A CA 1
ATOM 628 C C . VAL A 1 83 ? -1.109 -0.992 3.015 1.00 95.25 83 VAL A C 1
ATOM 630 O O . VAL A 1 83 ? -2.172 -1.017 3.640 1.00 95.25 83 VAL A O 1
ATOM 633 N N . ALA A 1 84 ? -0.037 -0.336 3.464 1.00 94.31 84 ALA A N 1
ATOM 634 C CA . ALA A 1 84 ? -0.012 0.381 4.738 1.00 94.31 84 ALA A CA 1
ATOM 635 C C . ALA A 1 84 ? -1.055 1.512 4.787 1.00 94.31 84 ALA A C 1
ATOM 637 O O . ALA A 1 84 ? -1.840 1.601 5.733 1.00 94.31 84 ALA A O 1
ATOM 638 N N . ALA A 1 85 ? -1.108 2.347 3.744 1.00 95.12 85 ALA A N 1
ATOM 639 C CA . ALA A 1 85 ? -2.041 3.465 3.646 1.00 95.12 85 ALA A CA 1
ATOM 640 C C . ALA A 1 85 ? -3.494 2.984 3.637 1.00 95.12 85 ALA A C 1
ATOM 642 O O . ALA A 1 85 ? -4.317 3.541 4.360 1.00 95.12 85 ALA A O 1
ATOM 643 N N . HIS A 1 86 ? -3.805 1.927 2.879 1.00 95.38 86 HIS A N 1
ATOM 644 C CA . HIS A 1 86 ? -5.144 1.346 2.856 1.00 95.38 86 HIS A CA 1
ATOM 645 C C . HIS A 1 86 ? -5.577 0.862 4.247 1.00 95.38 86 HIS A C 1
ATOM 647 O O . HIS A 1 86 ? -6.642 1.246 4.729 1.00 95.38 86 HIS A O 1
ATOM 653 N N . ASN A 1 87 ? -4.737 0.074 4.925 1.00 93.38 87 ASN A N 1
ATOM 654 C CA . ASN A 1 87 ? -5.054 -0.440 6.260 1.00 93.38 87 ASN A CA 1
ATOM 655 C C . ASN A 1 87 ? -5.227 0.690 7.287 1.00 93.38 87 ASN A C 1
ATOM 657 O O . ASN A 1 87 ? -6.175 0.670 8.073 1.00 93.38 87 ASN A O 1
ATOM 661 N N . ALA A 1 88 ? -4.358 1.703 7.255 1.00 94.00 88 ALA A N 1
ATOM 662 C CA . ALA A 1 88 ? -4.476 2.869 8.127 1.00 94.00 88 ALA A CA 1
ATOM 663 C C . ALA A 1 88 ? -5.772 3.656 7.864 1.00 94.00 88 ALA A C 1
ATOM 665 O O . ALA A 1 88 ? -6.460 4.037 8.811 1.00 94.00 88 ALA A O 1
ATOM 666 N N . THR A 1 89 ? -6.149 3.851 6.596 1.00 96.62 89 THR A N 1
ATOM 667 C CA . THR A 1 89 ? -7.430 4.469 6.220 1.00 96.62 89 THR A CA 1
ATOM 668 C C . THR A 1 89 ? -8.616 3.697 6.796 1.00 96.62 89 THR A C 1
ATOM 670 O O . THR A 1 89 ? -9.491 4.304 7.416 1.00 96.62 89 THR A O 1
ATOM 673 N N . MET A 1 90 ? -8.640 2.368 6.637 1.00 94.81 90 MET A N 1
ATOM 674 C CA . MET A 1 90 ? -9.729 1.526 7.148 1.00 94.81 90 MET A CA 1
ATOM 675 C C . MET A 1 90 ? -9.830 1.592 8.677 1.00 94.81 90 MET A C 1
ATOM 677 O O . MET A 1 90 ? -10.933 1.676 9.221 1.00 94.81 90 MET A O 1
ATOM 681 N N . GLU A 1 91 ? -8.697 1.647 9.379 1.00 93.19 91 GLU A N 1
ATOM 682 C CA . GLU A 1 91 ? -8.677 1.828 10.834 1.00 93.19 91 GLU A CA 1
ATOM 683 C C . GLU A 1 91 ? -9.212 3.206 11.254 1.00 93.19 91 GLU A C 1
ATOM 685 O O . GLU A 1 91 ? -9.969 3.303 12.222 1.00 93.19 91 GLU A O 1
ATOM 690 N N . PHE A 1 92 ? -8.892 4.280 10.526 1.00 95.62 92 PHE A N 1
ATOM 691 C CA . PHE A 1 92 ? -9.462 5.598 10.815 1.00 95.62 92 PHE A CA 1
ATOM 692 C C . PHE A 1 92 ? -10.971 5.658 10.553 1.00 95.62 92 PHE A C 1
ATOM 694 O O . PHE A 1 92 ? -11.690 6.243 11.364 1.00 95.62 92 PHE A O 1
ATOM 701 N N . TYR A 1 93 ? -11.477 5.006 9.501 1.00 95.94 93 TYR A N 1
ATOM 702 C CA . TYR A 1 93 ? -12.925 4.872 9.311 1.00 95.94 93 TYR A CA 1
ATOM 703 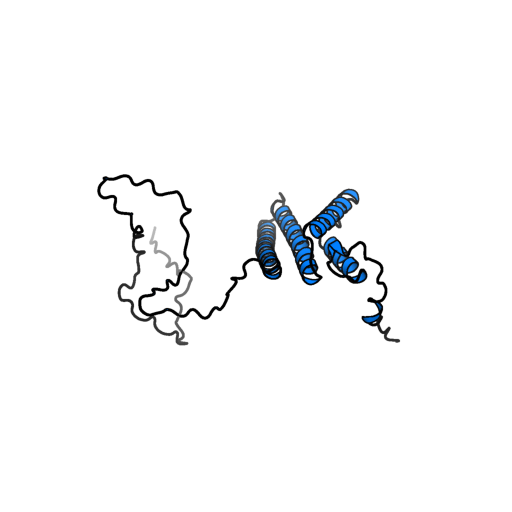C C . TYR A 1 93 ? -13.575 4.110 10.466 1.00 95.94 93 TYR A C 1
ATOM 705 O O . TYR A 1 93 ? -14.551 4.589 11.042 1.00 95.94 93 TYR A O 1
ATOM 713 N N . ARG A 1 94 ? -12.985 2.989 10.895 1.00 93.56 94 ARG A N 1
ATOM 714 C CA . ARG A 1 94 ? -13.473 2.233 12.056 1.00 93.56 94 ARG A CA 1
ATOM 715 C C . ARG A 1 94 ? -13.494 3.081 13.333 1.00 93.56 94 ARG A C 1
ATOM 717 O O . ARG A 1 94 ? -14.431 2.974 14.120 1.00 93.56 94 ARG A O 1
ATOM 724 N N . ARG A 1 95 ? -12.478 3.924 13.559 1.00 92.69 95 ARG A N 1
ATOM 725 C CA . ARG A 1 95 ? -12.418 4.845 14.714 1.00 92.69 95 ARG A CA 1
ATOM 726 C C . ARG A 1 95 ? -13.479 5.931 14.678 1.00 92.69 95 ARG A C 1
ATOM 728 O O . ARG A 1 95 ? -14.010 6.263 15.735 1.00 92.69 95 ARG A O 1
ATOM 735 N N . ALA A 1 96 ? -13.778 6.449 13.492 1.00 95.62 96 ALA A N 1
ATOM 736 C CA . ALA A 1 96 ? -14.830 7.437 13.291 1.00 95.62 96 ALA A CA 1
ATOM 737 C C . ALA A 1 96 ? -16.235 6.861 13.546 1.00 95.62 96 ALA A C 1
ATOM 739 O O . ALA A 1 96 ? -17.131 7.599 13.938 1.00 95.62 96 ALA A O 1
ATOM 740 N N . SER A 1 97 ? -16.430 5.553 13.348 1.00 94.06 97 SER A N 1
ATOM 741 C CA . SER A 1 97 ? -17.721 4.874 13.540 1.00 94.06 97 SER A CA 1
ATOM 742 C C . SER A 1 97 ? -17.959 4.317 14.954 1.00 94.06 97 SER A C 1
ATOM 744 O O . SER A 1 97 ? -18.928 3.589 15.156 1.00 94.06 97 SER A O 1
ATOM 746 N N . GLN A 1 98 ? -17.094 4.603 15.934 1.00 93.69 98 GLN A N 1
ATOM 747 C CA . GLN A 1 98 ? -17.291 4.143 17.317 1.00 93.69 98 GLN A CA 1
ATOM 748 C C . GLN A 1 98 ? -18.419 4.923 18.009 1.00 93.69 98 GLN A C 1
ATOM 750 O O . GLN A 1 98 ? -18.465 6.146 17.928 1.00 93.69 98 GLN A O 1
ATOM 755 N N . THR A 1 99 ? -19.303 4.211 18.716 1.00 89.69 99 THR A N 1
ATOM 756 C CA . THR A 1 99 ? -20.513 4.776 19.341 1.00 89.69 99 THR A CA 1
ATOM 757 C C . THR A 1 99 ? -20.215 5.835 20.406 1.00 89.69 99 THR A C 1
ATOM 759 O O . THR A 1 99 ? -20.934 6.824 20.478 1.00 89.69 99 THR A O 1
ATOM 762 N N . ASP A 1 100 ? -19.126 5.679 21.164 1.00 92.00 100 ASP A N 1
ATOM 763 C CA . ASP A 1 100 ? -18.734 6.596 22.249 1.00 92.00 100 ASP A CA 1
ATOM 764 C C . ASP A 1 100 ? -17.633 7.588 21.832 1.00 92.00 100 ASP A C 1
ATOM 766 O O . ASP A 1 100 ? -16.907 8.132 22.667 1.00 92.00 100 ASP A O 1
ATOM 770 N N . GLN A 1 101 ? -17.453 7.803 20.525 1.00 94.38 101 GLN A N 1
ATOM 771 C CA . GLN A 1 101 ? -16.433 8.716 20.022 1.00 94.38 101 GLN A CA 1
ATOM 772 C C . GLN A 1 101 ? -16.873 10.175 20.179 1.00 94.38 101 GLN A C 1
ATOM 774 O O . GLN A 1 101 ? -17.999 10.545 19.842 1.00 94.38 101 GLN A O 1
ATOM 779 N N . SER A 1 102 ? -15.960 11.036 20.632 1.00 96.69 102 SER A N 1
ATOM 780 C CA . SER A 1 102 ? -16.221 12.476 20.646 1.00 96.69 102 SER A CA 1
ATOM 781 C C . SER A 1 102 ? -16.343 13.020 19.219 1.00 96.69 102 SER A C 1
ATOM 783 O O . SER A 1 102 ? -15.720 12.513 18.284 1.00 96.69 102 SER A O 1
ATOM 785 N N . PHE A 1 103 ? -17.101 14.104 19.041 1.00 95.56 103 PHE A N 1
ATOM 786 C CA . PHE A 1 103 ? -17.203 14.773 17.740 1.00 95.56 103 PHE A CA 1
ATOM 787 C C . PHE A 1 103 ? -15.825 15.155 17.174 1.00 95.56 103 PHE A C 1
ATOM 789 O O . PHE A 1 103 ? -15.553 14.947 15.991 1.00 95.56 103 PHE A O 1
ATOM 796 N N . GLU A 1 104 ? -14.935 15.662 18.032 1.00 96.69 104 GLU A N 1
ATOM 797 C CA . GLU A 1 104 ? -13.559 15.994 17.661 1.00 96.69 104 GLU A CA 1
ATOM 798 C C . GLU A 1 104 ? -12.771 14.751 17.222 1.00 96.69 104 GLU A C 1
ATOM 800 O O . GLU A 1 104 ? -12.105 14.785 16.187 1.00 96.69 104 GLU A O 1
ATOM 805 N N . GLY A 1 105 ? -12.899 13.633 17.946 1.00 96.25 105 GLY A N 1
ATOM 806 C CA . GLY A 1 105 ? -12.261 12.362 17.598 1.00 96.25 105 GLY A CA 1
ATOM 807 C C . GLY A 1 105 ? -12.729 11.824 16.245 1.00 96.25 105 GLY A C 1
ATOM 808 O O . GLY A 1 105 ? -11.904 11.429 15.414 1.00 96.25 105 GLY A O 1
ATOM 809 N N . THR A 1 106 ? -14.035 11.883 15.979 1.00 97.00 106 THR A N 1
ATOM 810 C CA . THR A 1 106 ? -14.624 11.502 14.688 1.00 97.00 106 THR A CA 1
ATOM 811 C C . THR A 1 106 ? -14.113 12.393 13.558 1.00 97.00 106 THR A C 1
ATOM 813 O O . THR A 1 106 ? -13.631 11.883 12.544 1.00 97.00 106 THR A O 1
ATOM 816 N N . CYS A 1 107 ? -14.134 13.716 13.737 1.00 97.12 107 CYS A N 1
ATOM 817 C CA . CYS A 1 107 ? -13.615 14.662 12.747 1.00 97.12 107 CYS A CA 1
ATOM 818 C C . CYS A 1 107 ? -12.121 14.443 12.468 1.00 97.12 107 CYS A C 1
ATOM 820 O O . CYS A 1 107 ? -11.700 14.412 11.308 1.00 97.12 107 CYS A O 1
ATOM 822 N N . ALA A 1 108 ? -11.310 14.254 13.511 1.00 97.44 108 ALA A N 1
ATOM 823 C CA . ALA A 1 108 ? -9.881 13.998 13.375 1.00 97.44 108 ALA A CA 1
ATOM 824 C C . ALA A 1 108 ? -9.610 12.699 12.600 1.00 97.44 108 ALA A C 1
ATOM 826 O O . ALA A 1 108 ? -8.794 12.699 11.674 1.00 97.44 108 ALA A O 1
ATOM 827 N N . ALA A 1 109 ? -10.323 11.616 12.920 1.00 96.75 109 ALA A N 1
ATOM 828 C CA . ALA A 1 109 ? -10.186 10.338 12.230 1.00 96.75 109 ALA A CA 1
ATOM 829 C C . ALA A 1 109 ? -10.586 10.436 10.747 1.00 96.75 109 ALA A C 1
ATOM 831 O O . ALA A 1 109 ? -9.809 10.038 9.876 1.00 96.75 109 ALA A O 1
ATOM 832 N N . LEU A 1 110 ? -11.735 11.046 10.435 1.00 97.56 110 LEU A N 1
ATOM 833 C CA . LEU A 1 110 ? -12.184 11.248 9.050 1.00 97.56 110 LEU A CA 1
ATOM 834 C C . LEU A 1 110 ? -11.222 12.130 8.243 1.00 97.56 110 LEU A C 1
ATOM 836 O O . LEU A 1 110 ? -10.970 11.858 7.064 1.00 97.56 110 LEU A O 1
ATOM 840 N N . ASN A 1 111 ? -10.629 13.146 8.871 1.00 97.94 111 ASN A N 1
ATOM 841 C CA . ASN A 1 111 ? -9.617 13.986 8.234 1.00 97.94 111 ASN A CA 1
ATOM 842 C C . ASN A 1 111 ? -8.360 13.188 7.858 1.00 97.94 111 ASN A C 1
ATOM 844 O O . ASN A 1 111 ? -7.846 13.353 6.748 1.00 97.94 111 ASN A O 1
ATOM 848 N N . GLN A 1 112 ? -7.868 12.313 8.743 1.00 97.62 112 GLN A N 1
ATOM 849 C CA . GLN A 1 112 ? -6.715 11.459 8.432 1.00 97.62 112 GLN A CA 1
ATOM 850 C C . GLN A 1 112 ? -7.047 10.419 7.360 1.00 97.62 112 GLN A C 1
ATOM 852 O O . GLN A 1 112 ? -6.282 10.277 6.404 1.00 97.62 112 GLN A O 1
ATOM 857 N N . ALA A 1 113 ? -8.213 9.770 7.453 1.00 97.06 113 ALA A N 1
ATOM 858 C CA . ALA A 1 113 ? -8.684 8.835 6.433 1.00 97.06 113 ALA A CA 1
ATOM 859 C C . ALA A 1 113 ? -8.743 9.503 5.051 1.00 97.06 113 ALA A C 1
ATOM 861 O O . ALA A 1 113 ? -8.223 8.974 4.074 1.00 97.06 113 ALA A O 1
ATOM 862 N N . THR A 1 114 ? -9.284 10.721 4.970 1.00 97.75 114 THR A N 1
ATOM 863 C CA . THR A 1 114 ? -9.381 11.464 3.705 1.00 97.75 114 THR A CA 1
ATOM 864 C C . THR A 1 114 ? -8.004 11.798 3.122 1.00 97.75 114 THR A C 1
ATOM 866 O O . THR A 1 114 ? -7.797 11.677 1.912 1.00 97.75 114 THR A O 1
ATOM 869 N N . LYS A 1 115 ? -7.036 12.206 3.955 1.00 97.31 115 LYS A N 1
ATOM 870 C CA . LYS A 1 115 ? -5.658 12.485 3.508 1.00 97.31 115 LYS A CA 1
ATOM 871 C C . LYS A 1 115 ? -4.977 11.229 2.968 1.00 97.31 115 LYS A C 1
ATOM 873 O O . LYS A 1 115 ? -4.387 11.277 1.889 1.00 97.31 115 LYS A O 1
ATOM 878 N N . LEU A 1 116 ? -5.094 10.113 3.684 1.00 96.69 116 LEU A N 1
ATOM 879 C CA . LEU A 1 116 ? -4.522 8.838 3.262 1.00 96.69 116 LEU A CA 1
ATOM 880 C C . LEU A 1 116 ? -5.190 8.303 1.993 1.00 96.69 116 LEU A C 1
ATOM 882 O O . LEU A 1 116 ? -4.478 7.853 1.103 1.00 96.69 116 LEU A O 1
ATOM 886 N N . SER A 1 117 ? -6.511 8.433 1.842 1.00 96.25 117 SER A N 1
ATOM 887 C CA . SER A 1 117 ? -7.222 8.061 0.608 1.00 96.25 117 SER A CA 1
ATOM 888 C C . SER A 1 117 ? -6.750 8.866 -0.608 1.00 96.25 117 SER A C 1
ATOM 890 O O . SER A 1 117 ? -6.536 8.296 -1.678 1.00 96.25 117 SER A O 1
ATOM 892 N N . ARG A 1 118 ? -6.511 10.179 -0.456 1.00 96.44 118 ARG A N 1
ATOM 893 C CA . ARG A 1 118 ? -5.924 11.004 -1.531 1.00 96.44 118 ARG A CA 1
ATOM 894 C C . ARG A 1 118 ? -4.496 10.571 -1.864 1.00 96.44 118 ARG A C 1
ATOM 896 O O . ARG A 1 118 ? -4.151 10.454 -3.038 1.00 96.44 118 ARG A O 1
ATOM 903 N N . ASN A 1 119 ? -3.679 10.302 -0.845 1.00 95.25 119 ASN A N 1
ATOM 904 C CA . ASN A 1 119 ? -2.321 9.800 -1.042 1.00 95.25 119 ASN A CA 1
ATOM 905 C C . ASN A 1 119 ? -2.310 8.422 -1.723 1.00 95.25 119 ASN A C 1
ATOM 907 O O . ASN A 1 119 ? -1.498 8.184 -2.610 1.00 95.25 119 ASN A O 1
ATOM 911 N N . PHE A 1 120 ? -3.238 7.537 -1.359 1.00 95.88 120 PHE A N 1
ATOM 9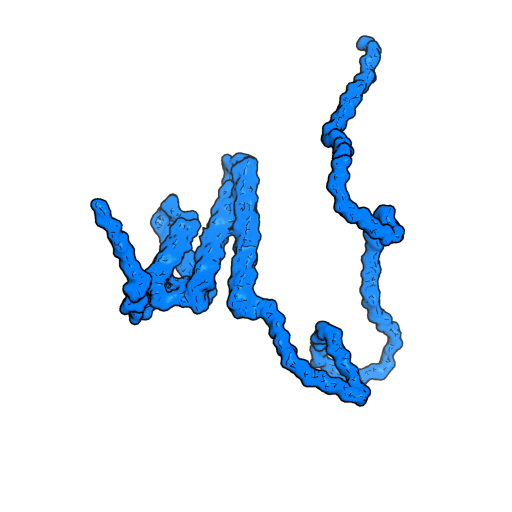12 C CA . PHE A 1 120 ? -3.400 6.222 -1.971 1.00 95.88 120 PHE A CA 1
ATOM 913 C C . PHE A 1 120 ? -3.685 6.343 -3.471 1.00 95.88 120 PHE A C 1
ATOM 915 O O . PHE A 1 120 ? -2.972 5.743 -4.272 1.00 95.88 120 PHE A O 1
ATOM 922 N N . ALA A 1 121 ? -4.655 7.176 -3.866 1.00 95.88 121 ALA A N 1
ATOM 923 C CA . ALA A 1 121 ? -4.940 7.429 -5.280 1.00 95.88 121 ALA A CA 1
ATOM 924 C C . ALA A 1 121 ? -3.699 7.953 -6.022 1.00 95.88 121 ALA A C 1
ATOM 926 O O . ALA A 1 121 ? -3.356 7.463 -7.099 1.00 95.88 121 ALA A O 1
ATOM 927 N N . ARG A 1 122 ? -2.958 8.880 -5.400 1.00 96.06 122 ARG A N 1
ATOM 928 C CA . ARG A 1 122 ? -1.720 9.407 -5.976 1.00 96.06 122 ARG A CA 1
ATOM 929 C C . ARG A 1 122 ? -0.636 8.338 -6.142 1.00 96.06 122 ARG A C 1
ATOM 931 O O . ARG A 1 122 ? 0.034 8.320 -7.171 1.00 96.06 122 ARG A O 1
ATOM 938 N N . LEU A 1 123 ? -0.454 7.456 -5.162 1.00 94.50 123 LEU A N 1
ATOM 939 C CA . LEU A 1 123 ? 0.505 6.352 -5.245 1.00 94.50 123 LEU A CA 1
ATOM 940 C C . LEU A 1 123 ? 0.141 5.374 -6.370 1.00 94.50 123 LEU A C 1
ATOM 942 O O . LEU A 1 123 ? 1.034 4.943 -7.097 1.00 94.50 123 LEU A O 1
ATOM 946 N N . VAL A 1 124 ? -1.150 5.081 -6.569 1.00 94.44 124 VAL A N 1
ATOM 947 C CA . VAL A 1 124 ? -1.615 4.250 -7.694 1.00 94.44 124 VAL A CA 1
ATOM 948 C C . VAL A 1 124 ? -1.255 4.896 -9.034 1.00 94.44 124 VAL A C 1
ATOM 950 O O . VAL A 1 124 ? -0.663 4.231 -9.883 1.00 94.44 124 VAL A O 1
ATOM 953 N N . GLU A 1 125 ? -1.522 6.195 -9.209 1.00 93.44 125 GLU A N 1
ATOM 954 C CA . GLU A 1 125 ? -1.146 6.921 -10.433 1.00 93.44 125 GLU A CA 1
ATOM 955 C C . GLU A 1 125 ? 0.364 6.903 -10.687 1.00 93.44 125 GLU A C 1
ATOM 957 O O . GLU A 1 125 ? 0.806 6.707 -11.819 1.00 93.44 125 GLU A O 1
ATOM 962 N N . VAL A 1 126 ? 1.162 7.154 -9.644 1.00 92.81 126 VAL A N 1
ATOM 963 C CA . VAL A 1 126 ? 2.627 7.160 -9.743 1.00 92.81 126 VAL A CA 1
ATOM 964 C C . VAL A 1 126 ? 3.133 5.773 -10.132 1.00 92.81 126 VAL A C 1
ATOM 966 O O . VAL A 1 126 ? 3.968 5.675 -11.031 1.00 92.81 126 VAL A O 1
ATOM 969 N N . ARG A 1 127 ? 2.581 4.706 -9.543 1.00 90.94 127 ARG A N 1
ATOM 970 C CA . ARG A 1 127 ? 2.923 3.321 -9.889 1.00 90.94 127 ARG A CA 1
ATOM 971 C C . ARG A 1 127 ? 2.531 2.966 -11.324 1.00 90.94 127 ARG A C 1
ATOM 973 O O . ARG A 1 127 ? 3.311 2.351 -12.045 1.00 90.94 127 ARG A O 1
ATOM 980 N N . ASP A 1 128 ? 1.341 3.352 -11.775 1.00 90.75 128 ASP A N 1
ATOM 981 C CA . ASP A 1 128 ? 0.915 3.075 -13.152 1.00 90.75 128 ASP A CA 1
ATOM 982 C C . ASP A 1 128 ? 1.777 3.829 -14.178 1.00 90.75 128 ASP A C 1
ATOM 984 O O . ASP A 1 128 ? 2.170 3.247 -15.194 1.00 90.75 128 ASP A O 1
ATOM 988 N N . LYS A 1 129 ? 2.159 5.078 -13.881 1.00 90.88 129 LYS A N 1
ATOM 989 C CA . LYS A 1 129 ? 3.121 5.848 -14.690 1.00 90.88 129 LYS A CA 1
ATOM 990 C C . LYS A 1 129 ? 4.507 5.212 -14.698 1.00 90.88 129 LYS A C 1
ATOM 992 O O . LYS A 1 129 ? 5.141 5.178 -15.751 1.00 90.88 129 LYS A O 1
ATOM 997 N N . HIS A 1 130 ? 4.955 4.687 -13.557 1.00 89.88 130 HIS A N 1
ATOM 998 C CA . HIS A 1 130 ? 6.207 3.939 -13.451 1.00 89.88 130 HIS A CA 1
ATOM 999 C C . HIS A 1 130 ? 6.216 2.721 -14.387 1.00 89.88 130 HIS A C 1
ATOM 1001 O O . HIS A 1 130 ? 7.195 2.476 -15.086 1.00 89.88 130 HIS A O 1
ATOM 1007 N N . ARG A 1 131 ? 5.073 2.038 -14.526 1.00 90.38 131 ARG A N 1
ATOM 1008 C CA . ARG A 1 131 ? 4.875 0.938 -15.490 1.00 90.38 131 ARG A CA 1
ATOM 1009 C C . ARG A 1 131 ? 4.732 1.380 -16.952 1.00 90.38 131 ARG A C 1
ATOM 1011 O O . ARG A 1 131 ? 4.442 0.543 -17.805 1.00 90.38 131 ARG A O 1
ATOM 1018 N N . GLY A 1 132 ? 4.892 2.667 -17.252 1.00 86.69 132 GLY A N 1
ATOM 1019 C CA . GLY A 1 132 ? 4.741 3.222 -18.597 1.00 86.69 132 GLY A CA 1
ATOM 1020 C C . GLY A 1 132 ? 3.290 3.360 -19.066 1.00 86.69 132 GLY A C 1
ATOM 1021 O O . GLY A 1 132 ? 3.060 3.687 -20.232 1.00 86.69 132 GLY A O 1
ATOM 1022 N N . LYS A 1 133 ? 2.289 3.148 -18.198 1.00 80.94 133 LYS A N 1
ATOM 1023 C CA . LYS A 1 133 ? 0.890 3.407 -18.563 1.00 80.94 133 LYS A CA 1
ATOM 1024 C C . LYS A 1 133 ? 0.649 4.917 -18.635 1.00 80.94 133 LYS A C 1
ATOM 1026 O O . LYS A 1 133 ? 1.089 5.669 -17.769 1.00 80.94 133 LYS A O 1
ATOM 1031 N N . GLY A 1 134 ? -0.070 5.359 -19.666 1.00 70.62 134 GLY A N 1
ATOM 1032 C CA . GLY A 1 134 ? -0.421 6.771 -19.852 1.00 70.62 134 GLY A CA 1
ATOM 1033 C C . GLY A 1 134 ? 0.684 7.645 -20.456 1.00 70.62 134 GLY A C 1
ATOM 1034 O O . GLY A 1 134 ? 0.540 8.864 -20.470 1.00 70.62 134 GLY A O 1
ATOM 1035 N N . GLN A 1 135 ? 1.773 7.061 -20.971 1.00 74.75 135 GLN A N 1
ATOM 1036 C CA . GLN A 1 135 ? 2.721 7.807 -21.799 1.00 74.75 135 GLN A CA 1
ATOM 1037 C C . GLN A 1 135 ? 2.144 7.993 -23.208 1.00 74.75 135 GLN A C 1
ATOM 1039 O O . GLN A 1 135 ? 1.865 7.020 -23.909 1.00 74.75 135 GLN A O 1
ATOM 1044 N N . GLN A 1 136 ? 1.977 9.245 -23.641 1.00 71.44 136 GLN A N 1
ATOM 1045 C CA . GLN A 1 136 ? 1.698 9.545 -25.042 1.00 71.44 136 GLN A CA 1
ATOM 1046 C C . GLN A 1 136 ? 2.941 9.189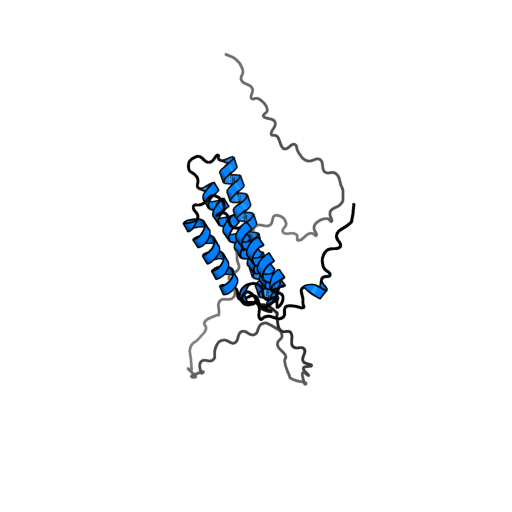 -25.861 1.00 71.44 136 GLN A C 1
ATOM 1048 O O . GLN A 1 136 ? 3.985 9.831 -25.742 1.00 71.44 136 GLN A O 1
ATOM 1053 N N . LYS A 1 137 ? 2.842 8.148 -26.691 1.00 72.50 137 LYS A N 1
ATOM 1054 C CA . LYS A 1 137 ? 3.918 7.766 -27.606 1.00 72.50 137 LYS A CA 1
ATOM 1055 C C . LYS A 1 137 ? 4.001 8.800 -28.731 1.00 72.50 137 LYS A C 1
ATOM 1057 O O . LYS A 1 137 ? 3.210 8.763 -29.668 1.00 72.50 137 LYS A O 1
ATOM 1062 N N . VAL 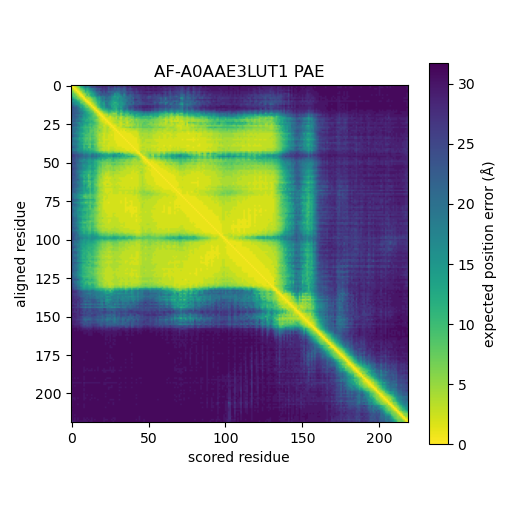A 1 138 ? 4.944 9.734 -28.624 1.00 75.50 138 VAL A N 1
ATOM 1063 C CA . VAL A 1 138 ? 5.261 10.690 -29.692 1.00 75.50 138 VAL A CA 1
ATOM 1064 C C . VAL A 1 138 ? 6.264 10.036 -30.634 1.00 75.50 138 VAL A C 1
ATOM 1066 O O . VAL A 1 138 ? 7.452 9.953 -30.328 1.00 75.50 138 VAL A O 1
ATOM 1069 N N . THR A 1 139 ? 5.785 9.548 -31.775 1.00 75.88 139 THR A N 1
ATOM 1070 C CA . THR A 1 139 ? 6.664 9.163 -32.884 1.00 75.88 139 THR A CA 1
ATOM 1071 C C . THR A 1 139 ? 6.931 10.398 -33.734 1.00 75.88 139 THR A C 1
ATOM 1073 O O . THR A 1 139 ? 5.997 11.015 -34.242 1.00 75.88 139 THR A O 1
ATOM 1076 N N . VAL A 1 140 ? 8.200 10.777 -33.872 1.00 79.56 140 VAL A N 1
ATOM 1077 C CA . VAL A 1 140 ? 8.606 11.866 -34.765 1.00 79.56 140 VAL A CA 1
ATOM 1078 C C . VAL A 1 140 ? 8.938 11.266 -36.126 1.00 79.56 140 VAL A C 1
ATOM 1080 O O . VAL A 1 140 ? 9.941 10.570 -36.269 1.00 79.56 140 VAL A O 1
ATOM 1083 N N . GLU A 1 141 ? 8.102 11.548 -37.122 1.00 80.81 141 GLU A N 1
ATOM 1084 C CA . GLU A 1 141 ? 8.343 11.201 -38.524 1.00 80.81 141 GLU A CA 1
ATOM 1085 C C . GLU A 1 141 ? 8.397 12.479 -39.366 1.00 80.81 141 GLU A C 1
ATOM 1087 O O . GLU A 1 141 ? 7.591 13.394 -39.189 1.00 80.81 141 GLU A O 1
ATOM 1092 N N . HIS A 1 142 ? 9.360 12.562 -40.286 1.00 78.75 142 HIS A N 1
ATOM 1093 C CA . HIS A 1 142 ? 9.434 13.669 -41.237 1.00 78.75 142 HIS A CA 1
ATOM 1094 C C . HIS A 1 142 ? 8.433 13.421 -42.369 1.00 78.75 142 HIS A C 1
ATOM 1096 O O . HIS A 1 142 ? 8.707 12.651 -43.288 1.00 78.75 142 HIS A O 1
ATOM 1102 N N . VAL A 1 143 ? 7.271 14.072 -42.307 1.00 76.31 143 VAL A N 1
ATOM 1103 C CA . VAL A 1 143 ? 6.241 13.984 -43.351 1.00 76.31 143 VAL A CA 1
ATOM 1104 C C . VAL A 1 143 ? 6.478 15.069 -44.401 1.00 76.31 143 VAL A C 1
ATOM 1106 O O . VAL A 1 143 ? 6.492 16.257 -44.083 1.00 76.31 143 VAL A O 1
ATOM 1109 N N . HIS A 1 144 ? 6.650 14.669 -45.662 1.00 76.25 144 HIS A N 1
ATOM 1110 C CA . HIS A 1 144 ? 6.717 15.592 -46.796 1.00 76.25 144 HIS A CA 1
ATOM 1111 C C . HIS A 1 144 ? 5.324 15.738 -47.415 1.00 76.25 144 HIS A C 1
ATOM 1113 O O . HIS A 1 144 ? 4.782 14.788 -47.978 1.00 76.25 144 HIS A O 1
ATOM 1119 N N . VAL A 1 145 ? 4.731 16.928 -47.306 1.00 80.94 145 VAL A N 1
ATOM 1120 C CA . VAL A 1 145 ? 3.445 17.228 -47.946 1.00 80.94 145 VAL A CA 1
ATOM 1121 C C . VAL A 1 145 ? 3.726 17.816 -49.324 1.00 80.94 145 VAL A C 1
ATOM 1123 O O . VAL A 1 145 ? 4.260 18.916 -49.449 1.00 80.94 145 VAL A O 1
ATOM 1126 N N . HIS A 1 146 ? 3.407 17.056 -50.368 1.00 78.19 146 HIS A N 1
ATOM 1127 C CA . HIS A 1 146 ? 3.567 17.493 -51.754 1.00 78.19 146 HIS A CA 1
ATOM 1128 C C . HIS A 1 146 ? 2.483 18.506 -52.160 1.00 78.19 146 HIS A C 1
ATOM 1130 O O . HIS A 1 146 ? 1.436 18.609 -51.519 1.00 78.19 146 HIS A O 1
ATOM 1136 N N . ALA A 1 147 ? 2.718 19.244 -53.250 1.00 66.44 147 ALA A N 1
ATOM 1137 C CA . ALA A 1 147 ? 1.758 20.209 -53.784 1.00 66.44 147 ALA A CA 1
ATOM 1138 C C . ALA A 1 147 ? 0.403 19.534 -54.077 1.00 66.44 147 ALA A C 1
ATOM 1140 O O . ALA A 1 147 ? 0.331 18.600 -54.873 1.00 66.44 147 ALA A O 1
ATOM 1141 N N . GLY A 1 148 ? -0.657 20.003 -53.410 1.00 79.06 148 GLY A N 1
ATOM 1142 C CA . GLY A 1 148 ? -2.008 19.429 -53.476 1.00 79.06 148 GLY A CA 1
ATOM 1143 C C . GLY A 1 148 ? -2.367 18.458 -52.340 1.00 79.06 148 GLY A C 1
ATOM 1144 O O . GLY A 1 148 ? -3.529 18.079 -52.229 1.00 79.06 148 GLY A O 1
ATOM 1145 N N . GLY A 1 149 ? -1.420 18.080 -51.475 1.00 71.00 149 GLY A N 1
ATOM 1146 C CA . GLY A 1 149 ? -1.695 17.295 -50.268 1.00 71.00 149 GLY A CA 1
ATOM 1147 C C . GLY A 1 149 ? -2.186 18.169 -49.109 1.00 71.00 149 GLY A C 1
ATOM 1148 O O . GLY A 1 149 ? -1.643 19.245 -48.867 1.00 71.00 149 GLY A O 1
ATOM 1149 N N . GLN A 1 150 ? -3.193 17.704 -48.367 1.00 73.81 150 GLN A N 1
ATOM 1150 C CA . GLN A 1 150 ? -3.638 18.324 -47.114 1.00 73.81 150 GLN A CA 1
ATOM 1151 C C . GLN A 1 150 ? -3.310 17.397 -45.944 1.00 73.81 150 GLN A C 1
ATOM 1153 O O . GLN A 1 150 ? -3.683 16.226 -45.948 1.00 73.81 150 GLN A O 1
ATOM 1158 N N . ALA A 1 151 ? -2.610 17.927 -44.943 1.00 76.75 151 ALA A N 1
ATOM 1159 C CA . ALA A 1 151 ? -2.373 17.242 -43.681 1.00 76.75 151 ALA A CA 1
ATOM 1160 C C . ALA A 1 151 ? -3.361 17.761 -42.631 1.00 76.75 151 ALA A C 1
ATOM 1162 O O . ALA A 1 151 ? -3.533 18.971 -42.481 1.00 76.75 151 ALA A O 1
ATOM 1163 N N . VAL A 1 152 ? -3.995 16.847 -41.899 1.00 72.31 152 VAL A N 1
ATOM 1164 C CA . VAL A 1 152 ? -4.883 17.174 -40.779 1.00 72.31 152 VAL A CA 1
ATOM 1165 C C . VAL A 1 152 ? -4.115 16.954 -39.480 1.00 72.31 152 VAL A C 1
ATOM 1167 O O . VAL A 1 152 ? -3.552 15.882 -39.268 1.00 72.31 152 VAL A O 1
ATOM 1170 N N . VAL A 1 153 ? -4.092 17.966 -38.612 1.00 72.88 153 VAL A N 1
ATOM 1171 C CA . VAL A 1 153 ? -3.482 17.893 -37.277 1.00 72.88 153 VAL A CA 1
ATOM 1172 C C . VAL A 1 153 ? -4.595 17.980 -36.240 1.00 72.88 153 VAL A C 1
ATOM 1174 O O . VAL A 1 153 ? -5.297 18.986 -36.170 1.00 72.88 153 VAL A O 1
ATOM 1177 N N . GLY A 1 154 ? -4.771 16.926 -35.445 1.00 77.69 154 GLY A N 1
ATOM 1178 C CA . GLY A 1 154 ? -5.805 16.869 -34.412 1.00 77.69 154 GLY A CA 1
ATOM 1179 C C . GLY A 1 154 ? -6.131 15.441 -33.980 1.00 77.69 154 GLY A C 1
ATOM 1180 O O . GLY A 1 154 ? -5.586 14.479 -34.519 1.00 77.69 154 GLY A O 1
ATOM 1181 N N . VAL A 1 155 ? -7.018 15.308 -32.991 1.00 71.69 155 VAL A N 1
ATOM 1182 C CA . VAL A 1 155 ? -7.557 14.009 -32.564 1.00 71.69 155 VAL A CA 1
ATOM 1183 C C . VAL A 1 155 ? -8.454 13.479 -33.681 1.00 71.69 155 VAL A C 1
ATOM 1185 O O . VAL A 1 155 ? -9.494 14.062 -33.972 1.00 71.69 155 VAL A O 1
ATOM 1188 N N . VAL A 1 156 ? -8.036 12.394 -34.332 1.00 71.19 156 VAL A N 1
ATOM 1189 C CA . VAL A 1 156 ? -8.840 11.712 -35.352 1.00 71.19 156 VAL A CA 1
ATOM 1190 C C . VAL A 1 156 ? -9.553 10.542 -34.684 1.00 71.19 156 VAL A C 1
ATOM 1192 O O . VAL A 1 156 ? -8.963 9.484 -34.472 1.00 71.19 156 VAL A O 1
ATOM 1195 N N . GLU A 1 157 ? -10.822 10.730 -34.334 1.00 67.88 157 GLU A N 1
ATOM 1196 C CA . GLU A 1 157 ? -11.693 9.625 -33.935 1.00 67.88 157 GLU A CA 1
ATOM 1197 C C . GLU A 1 157 ? -12.218 8.938 -35.201 1.00 67.88 157 GLU A C 1
ATOM 1199 O O . GLU A 1 157 ? -12.987 9.514 -35.972 1.00 67.88 157 GLU A O 1
ATOM 1204 N N . HIS A 1 158 ? -11.792 7.700 -35.460 1.00 56.38 158 HIS A N 1
ATOM 1205 C CA . HIS A 1 158 ? -12.411 6.899 -36.510 1.00 56.38 158 HIS A CA 1
ATOM 1206 C C . HIS A 1 158 ? -13.770 6.391 -36.021 1.00 56.38 158 HIS A C 1
ATOM 1208 O O . HIS A 1 158 ? -13.840 5.447 -35.235 1.00 56.38 158 HIS A O 1
ATOM 1214 N N . ALA A 1 159 ? -14.855 6.989 -36.520 1.00 52.06 159 ALA A N 1
ATOM 1215 C CA . ALA A 1 159 ? -16.170 6.363 -36.470 1.00 52.06 159 ALA A CA 1
ATOM 1216 C C . ALA A 1 159 ? -16.075 4.998 -37.177 1.00 52.06 159 ALA A C 1
ATOM 1218 O O . ALA A 1 159 ? -15.698 4.923 -38.348 1.00 52.06 159 ALA A O 1
ATOM 1219 N N . GLY A 1 160 ? -16.331 3.920 -36.432 1.00 43.94 160 GLY A N 1
ATOM 1220 C CA . GLY A 1 160 ? -16.173 2.542 -36.891 1.00 43.94 160 GLY A CA 1
ATOM 1221 C C . GLY A 1 160 ? -16.848 2.285 -38.240 1.00 43.94 160 GLY A C 1
ATOM 1222 O O . GLY A 1 160 ? -18.004 2.644 -38.456 1.00 43.94 160 GLY A O 1
ATOM 1223 N N . GLY A 1 161 ? -16.103 1.658 -39.151 1.00 48.47 161 GLY A N 1
ATOM 1224 C CA . GLY A 1 161 ? -16.558 1.324 -40.494 1.00 48.47 161 GLY A CA 1
ATOM 1225 C C . GLY A 1 161 ? -17.716 0.325 -40.491 1.00 48.47 161 GLY A C 1
ATOM 1226 O O . GLY A 1 161 ? -17.528 -0.857 -40.215 1.00 48.47 161 GLY A O 1
ATOM 1227 N N . GLY A 1 162 ? -18.899 0.808 -40.866 1.00 39.12 162 GLY A N 1
ATOM 1228 C CA . GLY A 1 162 ? -20.013 0.019 -41.384 1.00 39.12 162 GLY A CA 1
ATOM 1229 C C . GLY A 1 162 ? -20.271 0.442 -42.830 1.00 39.12 162 GLY A C 1
ATOM 1230 O O . GLY A 1 162 ? -20.402 1.632 -43.109 1.00 39.12 162 GLY A O 1
ATOM 1231 N N . GLY A 1 163 ? -20.266 -0.524 -43.751 1.00 41.62 163 GLY A N 1
ATOM 1232 C CA . GLY A 1 163 ? -20.327 -0.306 -45.196 1.00 41.62 163 GLY A CA 1
ATOM 1233 C C . GLY A 1 163 ? -21.482 0.591 -45.646 1.00 41.62 163 GLY A C 1
ATOM 1234 O O . GLY A 1 163 ? -22.627 0.430 -45.226 1.00 41.62 163 GLY A O 1
ATOM 1235 N N . GLN A 1 164 ? -21.169 1.526 -46.541 1.00 37.44 164 GLN A N 1
ATOM 1236 C CA . GLN A 1 164 ? -22.150 2.389 -47.184 1.00 37.44 164 GLN A CA 1
ATOM 1237 C C . GLN A 1 164 ? -22.948 1.579 -48.212 1.00 37.44 164 GLN A C 1
ATOM 1239 O O . GLN A 1 164 ? -22.518 1.408 -49.351 1.00 37.44 164 GLN A O 1
ATOM 1244 N N . ASN A 1 165 ? -24.134 1.110 -47.827 1.00 38.66 165 ASN A N 1
ATOM 1245 C CA . ASN A 1 165 ? -25.187 0.883 -48.808 1.00 38.66 165 ASN A CA 1
ATOM 1246 C C . ASN A 1 165 ? -25.792 2.241 -49.157 1.00 38.66 165 ASN A C 1
ATOM 1248 O O . ASN A 1 165 ? -26.351 2.936 -48.309 1.00 38.66 165 ASN A O 1
ATOM 1252 N N . LYS A 1 166 ? -25.624 2.614 -50.425 1.00 45.69 166 LYS A N 1
ATOM 1253 C CA . LYS A 1 166 ? -26.236 3.776 -51.059 1.00 45.69 166 LYS A CA 1
ATOM 1254 C C . LYS A 1 166 ? -27.760 3.675 -50.903 1.00 45.69 166 LYS A C 1
ATOM 1256 O O . LYS A 1 166 ? -28.361 2.741 -51.424 1.00 45.69 166 LYS A O 1
ATOM 1261 N N . LEU A 1 167 ? -28.368 4.633 -50.211 1.00 37.84 167 LEU A N 1
ATOM 1262 C CA . LEU A 1 167 ? -29.805 4.891 -50.271 1.00 37.84 167 LEU A CA 1
ATOM 1263 C C . LEU A 1 167 ? -29.984 6.327 -50.753 1.00 37.84 167 LEU A C 1
ATOM 1265 O O . LEU A 1 167 ? -29.556 7.282 -50.108 1.00 37.84 167 LEU A O 1
ATOM 1269 N N . GLU A 1 168 ? -30.521 6.425 -51.964 1.00 40.38 168 GLU A N 1
ATOM 1270 C CA . GLU A 1 168 ? -30.984 7.659 -52.581 1.00 40.38 168 GLU A CA 1
ATOM 1271 C C . GLU A 1 168 ? -32.160 8.236 -51.778 1.00 40.38 168 GLU A C 1
ATOM 1273 O O . GLU A 1 168 ? -32.989 7.493 -51.262 1.00 40.38 168 GLU A O 1
ATOM 1278 N N . GLU A 1 169 ? -32.183 9.570 -51.703 1.00 46.59 169 GLU A N 1
ATOM 1279 C CA . GLU A 1 169 ? -33.276 10.433 -51.233 1.00 46.59 169 GLU A CA 1
ATOM 1280 C C . GLU A 1 169 ? -33.729 10.290 -49.770 1.00 46.59 169 GLU A C 1
ATOM 1282 O O . GLU A 1 169 ? -34.608 9.491 -49.486 1.00 46.59 169 GLU A O 1
ATOM 1287 N N . GLN A 1 170 ? -33.263 11.188 -48.880 1.00 40.00 170 GLN A N 1
ATOM 1288 C CA . GLN A 1 170 ? -34.130 11.927 -47.935 1.00 40.00 170 GLN A CA 1
ATOM 1289 C C . GLN A 1 170 ? -33.530 13.306 -47.556 1.00 40.00 170 GLN A C 1
ATOM 1291 O O . GLN A 1 170 ? -32.307 13.448 -47.484 1.00 40.00 170 GLN A O 1
ATOM 1296 N N . PRO A 1 171 ? -34.372 14.340 -47.337 1.00 41.72 171 PRO A N 1
ATOM 1297 C CA . PRO A 1 171 ? -33.963 15.732 -47.158 1.00 41.72 171 PRO A CA 1
ATOM 1298 C C . PRO A 1 171 ? -33.619 16.089 -45.697 1.00 41.72 171 PRO A C 1
ATOM 1300 O O . PRO A 1 171 ? -34.282 15.653 -44.768 1.00 41.72 171 PRO A O 1
ATOM 1303 N N . HIS A 1 172 ? -32.616 16.958 -45.531 1.00 49.34 172 HIS A N 1
ATOM 1304 C CA . HIS A 1 172 ? -32.407 17.907 -44.423 1.00 49.34 172 HIS A CA 1
ATOM 1305 C C . HIS A 1 172 ? -32.724 17.430 -42.990 1.00 49.34 172 HIS A C 1
ATOM 1307 O O . HIS A 1 172 ? -33.797 17.695 -42.456 1.00 49.34 172 HIS A O 1
ATOM 1313 N N . ALA A 1 173 ? -31.709 16.903 -42.301 1.00 34.72 173 ALA A N 1
ATOM 1314 C CA . ALA A 1 173 ? -31.628 16.970 -40.844 1.00 34.72 173 ALA A CA 1
ATOM 1315 C C . ALA A 1 173 ? -30.323 17.683 -40.466 1.00 34.72 173 ALA A C 1
ATOM 1317 O O . ALA A 1 173 ? -29.227 17.159 -40.659 1.00 34.72 173 ALA A O 1
ATOM 1318 N N . GLN A 1 174 ? -30.447 18.924 -39.994 1.00 48.25 174 GLN A N 1
ATOM 1319 C CA . GLN A 1 174 ? -29.334 19.704 -39.466 1.00 48.25 174 GLN A CA 1
ATOM 1320 C C . GLN A 1 174 ? -28.770 18.984 -38.237 1.00 48.25 174 GLN A C 1
ATOM 1322 O O . GLN A 1 174 ? -29.486 18.733 -37.269 1.00 48.25 174 GLN A O 1
ATOM 1327 N N . HIS A 1 175 ? -27.485 18.641 -38.287 1.00 37.03 175 HIS A N 1
ATOM 1328 C CA . HIS A 1 175 ? -26.759 18.159 -37.124 1.00 37.03 175 HIS A CA 1
ATOM 1329 C C . HIS A 1 175 ? -26.711 19.292 -36.096 1.00 37.03 175 HIS A C 1
ATOM 1331 O O . HIS A 1 175 ? -26.207 20.378 -36.386 1.00 37.03 175 HIS A O 1
ATOM 1337 N N . VAL A 1 176 ? -27.290 19.046 -34.922 1.00 39.94 176 VAL A N 1
ATOM 1338 C CA . VAL A 1 176 ? -27.336 19.980 -33.798 1.00 39.94 176 VAL A CA 1
ATOM 1339 C C . VAL A 1 176 ? -25.903 20.339 -33.404 1.00 39.94 176 VAL A C 1
ATOM 1341 O O . VAL A 1 176 ? -25.196 19.568 -32.760 1.00 39.94 176 VAL A O 1
ATOM 1344 N N . THR A 1 177 ? -25.456 21.522 -33.816 1.00 36.41 177 THR A N 1
ATOM 1345 C CA . THR A 1 177 ? -24.306 22.204 -33.229 1.00 36.41 177 THR A CA 1
ATOM 1346 C C . THR A 1 177 ? -24.629 22.511 -31.775 1.00 36.41 177 THR A C 1
ATOM 1348 O O . THR A 1 177 ? -25.609 23.199 -31.509 1.00 36.41 177 THR A O 1
ATOM 1351 N N . TYR A 1 178 ? -23.813 21.965 -30.873 1.00 43.62 178 TYR A N 1
ATOM 1352 C CA . TYR A 1 178 ? -23.476 22.472 -29.541 1.00 43.62 178 TYR A CA 1
ATOM 1353 C C . TYR A 1 178 ? -24.479 23.470 -28.934 1.00 43.62 178 TYR A C 1
ATOM 1355 O O . TYR A 1 178 ? -24.539 24.636 -29.330 1.00 43.62 178 TYR A O 1
ATOM 1363 N N . ALA A 1 179 ? -25.244 23.014 -27.940 1.00 35.50 179 ALA A N 1
ATOM 1364 C CA . ALA A 1 179 ? -26.090 23.883 -27.137 1.00 35.50 179 ALA A CA 1
ATOM 1365 C C . ALA A 1 179 ? -25.239 24.998 -26.505 1.00 35.50 179 ALA A C 1
ATOM 1367 O O . ALA A 1 179 ? -24.273 24.732 -25.793 1.00 35.50 179 ALA A O 1
ATOM 1368 N N . PHE A 1 180 ? -25.606 26.249 -26.780 1.00 43.12 180 PHE A N 1
ATOM 1369 C CA . PHE A 1 180 ? -25.132 27.406 -26.034 1.00 43.12 180 PHE A CA 1
ATOM 1370 C C . PHE A 1 180 ? -25.595 27.218 -24.583 1.00 43.12 180 PHE A C 1
ATOM 1372 O O . PHE A 1 180 ? -26.793 27.288 -24.302 1.00 43.12 180 PHE A O 1
ATOM 1379 N N . GLU A 1 181 ? -24.677 26.942 -23.659 1.00 47.72 181 GLU A N 1
ATOM 1380 C CA . GLU A 1 181 ? -24.978 27.141 -22.243 1.00 47.72 181 GLU A CA 1
ATOM 1381 C C . GLU A 1 181 ? -25.307 28.631 -22.034 1.00 47.72 181 GLU A C 1
ATOM 1383 O O . GLU A 1 181 ? -24.675 29.491 -22.663 1.00 47.72 181 GLU A O 1
ATOM 1388 N N . PRO A 1 182 ? -26.312 28.981 -21.211 1.00 51.03 182 PRO A N 1
ATOM 1389 C CA . PRO A 1 182 ? -26.617 30.378 -20.946 1.00 51.03 182 PRO A CA 1
ATOM 1390 C C . PRO A 1 182 ? -25.396 31.052 -20.317 1.00 51.03 182 PRO A C 1
ATOM 1392 O O . PRO A 1 182 ? -24.760 30.501 -19.420 1.00 51.03 182 PRO A O 1
ATOM 1395 N N . ALA A 1 183 ? -25.077 32.255 -20.797 1.00 56.59 183 ALA A N 1
ATOM 1396 C CA . ALA A 1 183 ? -24.002 33.068 -20.256 1.00 56.59 183 ALA A CA 1
ATOM 1397 C C . ALA A 1 183 ? -24.186 33.222 -18.740 1.00 56.59 183 ALA A C 1
ATOM 1399 O O . ALA A 1 183 ? -25.180 33.785 -18.276 1.00 56.59 183 ALA A O 1
ATOM 1400 N N . VAL A 1 184 ? -23.223 32.711 -17.972 1.00 52.62 184 VAL A N 1
ATOM 1401 C CA . VAL A 1 184 ? -23.111 33.027 -16.550 1.00 52.62 184 VAL A CA 1
ATOM 1402 C C . VAL A 1 184 ? -22.978 34.540 -16.405 1.00 52.62 184 VAL A C 1
ATOM 1404 O O . VAL A 1 184 ? -22.241 35.189 -17.149 1.00 52.62 184 VAL A O 1
ATOM 1407 N N . TRP A 1 185 ? -23.742 35.108 -15.477 1.00 42.47 185 TRP A N 1
ATOM 1408 C CA . TRP A 1 185 ? -23.747 36.541 -15.213 1.00 42.47 185 TRP A CA 1
ATOM 1409 C C . TRP A 1 185 ? -22.332 36.991 -14.825 1.00 42.47 185 TRP A C 1
ATOM 1411 O O . TRP A 1 185 ? -21.746 36.463 -13.882 1.00 42.47 185 TRP A O 1
ATOM 1421 N N . CYS A 1 186 ? -21.774 37.939 -15.574 1.00 52.19 186 CYS A N 1
ATOM 1422 C CA . CYS A 1 186 ? -20.480 38.553 -15.300 1.00 52.19 186 CYS A CA 1
ATOM 1423 C C . CYS A 1 186 ? -20.727 40.039 -15.037 1.00 52.19 186 CYS A C 1
ATOM 1425 O O . CYS A 1 186 ? -21.315 40.710 -15.884 1.00 52.19 186 CYS A O 1
ATOM 1427 N N . GLU A 1 187 ? -20.316 40.546 -13.873 1.00 52.66 187 GLU A N 1
ATOM 1428 C CA . GLU A 1 187 ? -20.492 41.965 -13.520 1.00 52.66 187 GLU A CA 1
ATOM 1429 C C . GLU A 1 187 ? -19.679 42.916 -14.414 1.00 52.66 187 GLU A C 1
ATOM 1431 O O . GLU A 1 187 ? -20.026 44.089 -14.515 1.00 52.66 187 GLU A O 1
ATOM 1436 N N . ASP A 1 188 ? -18.646 42.431 -15.115 1.00 56.81 188 ASP A N 1
ATOM 1437 C CA . ASP A 1 188 ? -17.807 43.257 -15.986 1.00 56.81 188 ASP A CA 1
ATOM 1438 C C . ASP A 1 188 ? -17.890 42.813 -17.455 1.00 56.81 188 ASP A C 1
ATOM 1440 O O . ASP A 1 188 ? -17.101 42.013 -17.964 1.00 56.81 188 ASP A O 1
ATOM 1444 N N . ALA A 1 189 ? -18.872 43.369 -18.166 1.00 52.88 189 ALA A N 1
ATOM 1445 C CA . ALA A 1 189 ? -19.064 43.152 -19.600 1.00 52.88 189 ALA A CA 1
ATOM 1446 C C . ALA A 1 189 ? -17.966 43.802 -20.475 1.00 52.88 189 ALA A C 1
ATOM 1448 O O . ALA A 1 189 ? -17.925 43.561 -21.684 1.00 52.88 189 ALA A O 1
ATOM 1449 N N . GLY A 1 190 ? -17.081 44.625 -19.895 1.00 61.59 190 GLY A N 1
ATOM 1450 C CA . GLY A 1 190 ? -16.131 45.462 -20.630 1.00 61.59 190 GLY A CA 1
ATOM 1451 C C . GLY A 1 190 ? -14.830 44.776 -21.053 1.00 61.59 190 GLY A C 1
ATOM 1452 O O . GLY A 1 190 ? -14.096 45.352 -21.852 1.00 61.59 190 GLY A O 1
ATOM 1453 N N . ARG A 1 191 ? -14.527 43.566 -20.549 1.00 55.66 191 ARG A N 1
ATOM 1454 C CA . ARG A 1 191 ? -13.218 42.890 -20.731 1.00 55.66 191 ARG A CA 1
ATOM 1455 C C . ARG A 1 191 ? -12.027 43.831 -20.481 1.00 55.66 191 ARG A C 1
ATOM 1457 O O . ARG A 1 191 ? -11.021 43.765 -21.190 1.00 55.66 191 ARG A O 1
ATO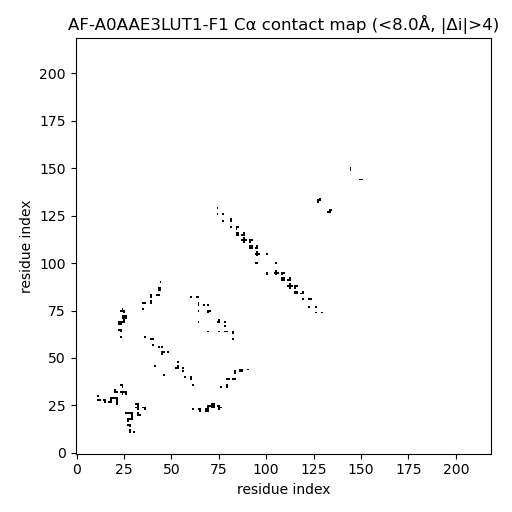M 1464 N N . ASN A 1 192 ? -12.137 44.718 -19.495 1.00 57.19 192 ASN A N 1
ATOM 1465 C CA . ASN A 1 192 ? -11.000 45.536 -19.102 1.00 57.19 192 ASN A CA 1
ATOM 1466 C C . ASN A 1 192 ? -9.925 44.636 -18.485 1.00 57.19 192 ASN A C 1
ATOM 1468 O O . ASN A 1 192 ? -10.224 43.680 -17.768 1.00 57.19 192 ASN A O 1
ATOM 1472 N N . ALA A 1 193 ? -8.661 44.916 -18.800 1.00 54.25 193 ALA A N 1
ATOM 1473 C CA . ALA A 1 193 ? -7.549 44.200 -18.196 1.00 54.25 193 ALA A CA 1
ATOM 1474 C C . ALA A 1 193 ? -7.594 44.395 -16.674 1.00 54.25 193 ALA A C 1
ATOM 1476 O O . ALA A 1 193 ? -7.683 45.527 -16.194 1.00 54.25 193 ALA A O 1
ATOM 1477 N N . LEU A 1 194 ? -7.535 43.291 -15.925 1.00 52.72 194 LEU A N 1
ATOM 1478 C CA . LEU A 1 194 ? -7.462 43.348 -14.469 1.00 52.72 194 LEU A CA 1
ATOM 1479 C C . LEU A 1 194 ? -6.186 44.103 -14.063 1.00 52.72 194 LEU A C 1
ATOM 1481 O O . LEU A 1 194 ? -5.126 43.852 -14.649 1.00 52.72 194 LEU A O 1
ATOM 1485 N N . PRO A 1 195 ? -6.256 45.023 -13.086 1.00 53.28 195 PRO A N 1
ATOM 1486 C CA . PRO A 1 195 ? -5.070 45.710 -12.607 1.00 53.28 195 PRO A CA 1
ATOM 1487 C C . PRO A 1 195 ? -4.060 44.697 -12.054 1.00 53.28 195 PRO A C 1
ATOM 1489 O O . PRO A 1 195 ? -4.415 43.745 -11.358 1.00 53.28 195 PRO A O 1
ATOM 1492 N N . ILE A 1 196 ? -2.789 44.908 -12.395 1.00 50.22 196 ILE A N 1
ATOM 1493 C CA . ILE A 1 196 ? -1.660 44.124 -11.888 1.00 50.22 196 ILE A CA 1
ATOM 1494 C C . ILE A 1 196 ? -1.611 44.324 -10.364 1.00 50.22 196 ILE A C 1
ATOM 1496 O O . ILE A 1 196 ? -1.667 45.478 -9.932 1.00 50.22 196 ILE A O 1
ATOM 1500 N N . PRO A 1 197 ? -1.504 43.260 -9.543 1.00 41.34 197 PRO A N 1
ATOM 1501 C CA . PRO A 1 197 ? -1.387 43.415 -8.099 1.00 41.34 197 PRO A CA 1
ATOM 1502 C C . PRO A 1 197 ? -0.167 44.282 -7.776 1.00 41.34 197 PRO A C 1
ATOM 1504 O O . PRO A 1 197 ? 0.947 43.956 -8.186 1.00 41.34 197 PRO A O 1
ATOM 1507 N N . SER A 1 198 ? -0.381 45.391 -7.072 1.00 60.03 198 SER A N 1
ATOM 1508 C CA . SER A 1 198 ? 0.686 46.142 -6.415 1.00 60.03 198 SER A CA 1
ATOM 1509 C C . SER A 1 198 ? 0.525 45.998 -4.906 1.00 60.03 198 SER A C 1
ATOM 1511 O O . SER A 1 198 ? -0.588 45.794 -4.418 1.00 60.03 198 SER A O 1
ATOM 1513 N N . ASP A 1 199 ? 1.634 46.095 -4.174 1.00 52.16 199 ASP A N 1
ATOM 1514 C CA . ASP A 1 199 ? 1.708 45.929 -2.716 1.00 52.16 199 ASP A CA 1
ATOM 1515 C C . ASP A 1 199 ? 1.110 47.133 -1.954 1.00 52.16 199 ASP A C 1
ATOM 1517 O O . ASP A 1 199 ? 1.701 47.664 -1.015 1.00 52.16 199 ASP A O 1
ATOM 1521 N N . GLY A 1 200 ? -0.050 47.624 -2.390 1.00 53.72 200 GLY A N 1
ATOM 1522 C CA . GLY A 1 200 ? -0.795 48.664 -1.696 1.00 53.72 200 GLY A CA 1
ATOM 1523 C C . GLY A 1 200 ? -1.536 48.077 -0.499 1.00 53.72 200 GLY A C 1
ATOM 1524 O O . GLY A 1 200 ? -2.401 47.218 -0.666 1.00 53.72 200 GLY A O 1
ATOM 1525 N N . GLU A 1 201 ? -1.226 48.549 0.709 1.00 48.28 201 GLU A N 1
ATOM 1526 C CA . GLU A 1 201 ? -2.018 48.244 1.902 1.00 48.28 201 GLU A CA 1
ATOM 1527 C C . GLU A 1 201 ? -3.464 48.718 1.701 1.00 48.28 201 GLU A C 1
ATOM 1529 O O . GLU A 1 201 ? -3.745 49.913 1.584 1.00 48.28 201 GLU A O 1
ATOM 1534 N N . TRP A 1 202 ? -4.399 47.769 1.666 1.00 50.16 202 TRP A N 1
ATOM 1535 C CA . TRP A 1 202 ? -5.826 48.058 1.717 1.00 50.16 202 TRP A CA 1
ATOM 1536 C C . TRP A 1 202 ? -6.333 47.903 3.145 1.00 50.16 202 TRP A C 1
ATOM 1538 O O . TRP A 1 202 ? -6.206 46.838 3.752 1.00 50.16 202 TRP A O 1
ATOM 1548 N N . SER A 1 203 ? -6.958 48.958 3.668 1.00 50.00 203 SER A N 1
ATOM 1549 C CA . SER A 1 203 ? -7.721 48.882 4.912 1.00 50.00 203 SER A CA 1
ATOM 1550 C C . SER A 1 203 ? -8.906 47.939 4.717 1.00 50.00 203 SER A C 1
ATOM 1552 O O . SER A 1 203 ? -9.879 48.267 4.039 1.00 50.00 203 SER A O 1
ATOM 1554 N N . MET A 1 204 ? -8.809 46.752 5.311 1.00 58.91 204 MET A N 1
ATOM 1555 C CA . MET A 1 204 ? -9.894 45.776 5.360 1.00 58.91 204 MET A CA 1
ATOM 1556 C C . MET A 1 204 ? -11.044 46.319 6.227 1.00 58.91 204 MET A C 1
ATOM 1558 O O . MET A 1 204 ? -10.790 46.771 7.346 1.00 58.91 204 MET A O 1
ATOM 1562 N N . PRO A 1 205 ? -12.307 46.265 5.773 1.00 58.44 205 PRO A N 1
ATOM 1563 C CA . PRO A 1 205 ? -13.438 46.554 6.645 1.00 58.44 205 PRO A CA 1
ATOM 1564 C C . PRO A 1 205 ? -13.537 45.502 7.764 1.00 58.44 205 PRO A C 1
ATOM 1566 O O . PRO A 1 205 ? -13.353 44.307 7.531 1.00 58.44 205 PRO A O 1
ATOM 1569 N N . ASN A 1 206 ? -13.814 45.955 8.992 1.00 60.59 206 ASN A N 1
ATOM 1570 C CA . ASN A 1 206 ? -13.886 45.107 10.187 1.00 60.59 206 ASN A CA 1
ATOM 1571 C C . ASN A 1 206 ? -14.912 43.971 10.021 1.00 60.59 206 ASN A C 1
ATOM 1573 O O . ASN A 1 206 ? -16.082 44.208 9.730 1.00 60.59 206 ASN A O 1
ATOM 1577 N N . ALA A 1 207 ? -14.481 42.730 10.270 1.00 53.66 207 ALA A N 1
ATOM 1578 C CA . ALA A 1 207 ? -15.278 41.512 10.075 1.00 53.66 207 ALA A CA 1
ATOM 1579 C C . ALA A 1 207 ? -16.337 41.245 11.169 1.00 53.66 207 ALA A C 1
ATOM 1581 O O . ALA A 1 207 ? -17.013 40.217 11.142 1.00 53.66 207 ALA A O 1
ATOM 1582 N N . TRP A 1 208 ? -16.503 42.159 12.125 1.00 42.22 208 TRP A N 1
ATOM 1583 C CA . TRP A 1 208 ? -17.505 42.069 13.184 1.00 42.22 208 TRP A CA 1
ATOM 1584 C C . TRP A 1 208 ? -18.567 43.140 12.939 1.00 42.22 208 TRP A C 1
ATOM 1586 O O . TRP A 1 208 ? -18.253 44.328 12.929 1.00 42.22 208 TRP A O 1
ATOM 1596 N N . ARG A 1 209 ? -19.827 42.735 12.725 1.00 48.56 209 ARG A N 1
ATOM 1597 C CA . ARG A 1 209 ? -20.960 43.674 12.704 1.00 48.56 209 ARG A CA 1
ATOM 1598 C C . ARG A 1 209 ? -21.040 44.371 14.063 1.00 48.56 209 ARG A C 1
ATOM 1600 O O . ARG A 1 209 ? -21.327 43.710 15.059 1.00 48.56 209 ARG A O 1
ATOM 1607 N N . GLU A 1 210 ? -20.852 45.687 14.097 1.00 47.84 210 GLU A N 1
ATOM 1608 C CA . GLU A 1 210 ? -21.318 46.506 15.216 1.00 47.84 210 GLU A CA 1
ATOM 1609 C C . GLU A 1 210 ? -22.845 46.404 15.268 1.00 47.84 210 GLU A C 1
ATOM 1611 O O . GLU A 1 210 ? -23.559 46.880 14.385 1.00 47.84 210 GLU A O 1
ATOM 1616 N N . ILE A 1 211 ? -23.354 45.719 16.290 1.00 48.41 211 ILE A N 1
ATOM 1617 C CA . ILE A 1 211 ? -24.767 45.775 16.644 1.00 48.41 211 ILE A CA 1
ATOM 1618 C C . ILE A 1 211 ? -24.957 47.120 17.338 1.00 48.41 211 ILE A C 1
ATOM 1620 O O . ILE A 1 211 ? -24.651 47.273 18.519 1.00 48.41 211 ILE A O 1
ATOM 1624 N N . THR A 1 212 ? -25.434 48.112 16.594 1.00 42.56 212 THR A N 1
ATOM 1625 C CA . THR A 1 212 ? -25.971 49.340 17.175 1.00 42.56 212 THR A CA 1
ATOM 1626 C C . THR A 1 212 ? -27.199 48.960 18.002 1.00 42.56 212 THR A C 1
ATOM 1628 O O . THR A 1 212 ? -28.201 48.510 17.443 1.00 42.56 212 THR A O 1
ATOM 1631 N N . GLY A 1 213 ? -27.090 49.073 19.329 1.00 39.59 213 GLY A N 1
ATOM 1632 C CA . GLY A 1 213 ? -28.192 48.855 20.261 1.00 39.59 213 GLY A CA 1
ATOM 1633 C C . GLY A 1 213 ? -29.388 49.727 19.892 1.00 39.59 213 GLY A C 1
ATOM 1634 O O . GLY A 1 213 ? -29.261 50.944 19.764 1.00 39.59 213 GLY A O 1
ATOM 1635 N N . GLY A 1 214 ? -30.529 49.073 19.685 1.00 39.00 214 GLY A N 1
ATOM 1636 C CA . GLY A 1 214 ? -31.814 49.724 19.502 1.00 39.00 214 GLY A CA 1
ATOM 1637 C C . GLY A 1 214 ? -32.216 50.466 20.770 1.00 39.00 214 GLY A C 1
ATOM 1638 O O . GLY A 1 214 ? -32.150 49.929 21.873 1.00 39.00 214 GLY A O 1
ATOM 1639 N N . THR A 1 215 ? -32.612 51.713 20.572 1.00 46.28 215 THR A N 1
ATOM 1640 C CA . THR A 1 215 ? -33.414 52.529 21.476 1.00 46.28 215 THR A CA 1
ATOM 1641 C C . THR A 1 215 ? -34.712 51.811 21.837 1.00 46.28 215 THR A C 1
ATOM 1643 O O . THR A 1 215 ? -35.493 51.513 20.935 1.00 46.28 215 THR A O 1
ATOM 1646 N N . GLU A 1 216 ? -34.980 51.631 23.128 1.00 39.44 216 GLU A N 1
ATOM 1647 C CA . GLU A 1 216 ? -36.351 51.584 23.639 1.00 39.44 216 GLU A CA 1
ATOM 1648 C C . GLU A 1 216 ? -36.477 52.565 24.810 1.00 39.44 216 GLU A C 1
ATOM 1650 O O . GLU A 1 216 ? -35.767 52.482 25.814 1.00 39.44 216 GLU A O 1
ATOM 1655 N N . GLU A 1 217 ? -37.334 53.556 24.572 1.00 38.28 217 GLU A N 1
ATOM 1656 C CA . GLU A 1 217 ? -37.871 54.527 25.515 1.00 38.28 217 GLU A CA 1
ATOM 1657 C C . GLU A 1 217 ? -38.868 53.868 26.487 1.00 38.28 217 GLU A C 1
ATOM 1659 O O . GLU A 1 217 ? -39.471 52.844 26.181 1.00 38.28 217 GLU A O 1
ATOM 1664 N N . GLU A 1 218 ? -39.000 54.514 27.650 1.00 37.28 218 GLU A N 1
ATOM 1665 C CA . GLU A 1 218 ? -40.100 54.537 28.633 1.00 37.28 218 GLU A CA 1
ATOM 1666 C C . GLU A 1 218 ? -41.308 53.595 28.428 1.00 37.28 218 GLU A C 1
ATOM 1668 O O . GLU A 1 218 ? -42.048 53.721 27.457 1.00 37.28 218 GLU A O 1
ATOM 1673 N N . PHE A 1 219 ? -41.586 52.732 29.419 1.00 38.28 219 PHE A N 1
ATOM 1674 C CA . PHE A 1 219 ? -42.598 52.931 30.481 1.00 38.28 219 PHE A CA 1
ATOM 1675 C C . PHE A 1 219 ? -42.471 51.858 31.576 1.00 38.28 219 PHE A C 1
ATOM 1677 O O . PHE A 1 219 ? -42.296 50.666 31.236 1.00 38.28 219 PHE A O 1
#

Organism: NCBI:txid2986804

Secondary structure (DSSP, 8-state):
-----PPPGGGTTS--S--TTHHHH--S-HHHHHHHHHHHHHHSS-TTS-HHHHHHHHHHHHHHHHHT--SSHHHHHHHHHHHHHHHHHHHHHHHHT-TT--HHHHHHHHHHHHHHHHHHHHHHHHHHHHTTTT------------TT-----S--------------------------PPPPP-S-TT-PPPPPP------PPPSS----PPP----